Protein AF-A0A7Z8VJ76-F1 (afdb_monomer)

Radius of gyration: 20.95 Å; Cα contacts (8 Å, |Δi|>4): 407; chains: 1; bounding box: 47×51×56 Å

Foldseek 3Di:
DQPCPDPVNVVVLVVDDPVLSVLVSVLRRLFAEDELVNCLCQQLVVVLVVLVVFQAEEEAEQDAFDFDFDPDPPDDDDRDRDTAQQAHQPDLQDQGPRDDPPDDDDCSVSVVVSVLVSLCVQLNHYAPCNRVNHRPGNVVCVVSQHAEYEYEDAEQFQQPSVVSRVVSPCPHPSNVCCQQVNSHAYEYEYQEYEPNNCVVVVVVCVVRPRYDYHHRDYFAWDDPVPVSSVVSLVVPDDPPDPCSQDPPNTRTSYDYPD

Secondary structure (DSSP, 8-state):
--STTSHHHHHHHTTS-TTTHHHHHHHHHH-EEE-HHHHHHHHHHHHHHHHHHSSSEEEEE--PPPEEPPP--SS------EEPPSS-TT-TTSPP-SS-TTS--SHHHHHHHHHHHHHHH-TTTB-STTTTS----HHHHHHTT--EEEEEEEEESSSHHHHHHHHHHHTSHHHHHHHHTTS-EEEEEEEEE-HHHHHHHHHHHHHSTTEEEEEEEEPPBP-TT-HHHHHHHHHHS-TT-S-TT-GGG--B-EEE--

pLDDT: mean 88.49, std 13.47, range [37.41, 98.62]

Mean predicted aligned error: 6.45 Å

Structure (mmCIF, N/CA/C/O backbone):
data_AF-A0A7Z8VJ76-F1
#
_entry.id   AF-A0A7Z8VJ76-F1
#
loop_
_atom_site.group_PDB
_atom_site.id
_atom_site.type_symbol
_atom_site.label_atom_id
_atom_site.label_alt_id
_atom_site.label_comp_id
_atom_site.label_asym_id
_atom_site.label_entity_id
_atom_site.label_seq_id
_atom_site.pdbx_PDB_ins_code
_atom_site.Cartn_x
_atom_site.Cartn_y
_atom_site.Cartn_z
_atom_site.occupancy
_atom_site.B_iso_or_equiv
_atom_site.auth_seq_id
_atom_site.auth_comp_id
_atom_site.auth_asym_id
_atom_site.auth_atom_id
_atom_site.pdbx_PDB_model_num
ATOM 1 N N . MET A 1 1 ? -21.989 -10.513 13.184 1.00 67.94 1 MET A N 1
ATOM 2 C CA . MET A 1 1 ? -21.673 -10.949 14.563 1.00 67.94 1 MET A CA 1
ATOM 3 C C . MET A 1 1 ? -21.455 -9.695 15.386 1.00 67.94 1 MET A C 1
ATOM 5 O O . MET A 1 1 ? -20.827 -8.789 14.861 1.00 67.94 1 MET A O 1
ATOM 9 N N . LYS A 1 2 ? -22.010 -9.602 16.600 1.00 84.81 2 LYS A N 1
ATOM 10 C CA . LYS A 1 2 ? -21.721 -8.475 17.496 1.00 84.81 2 LYS A CA 1
ATOM 11 C C . LYS A 1 2 ? -20.433 -8.771 18.250 1.00 84.81 2 LYS A C 1
ATOM 13 O O . LYS A 1 2 ? -20.383 -9.759 18.981 1.00 84.81 2 LYS A O 1
ATOM 18 N N . ILE A 1 3 ? -19.406 -7.964 18.024 1.00 87.44 3 ILE A N 1
ATOM 19 C CA . ILE A 1 3 ? -18.104 -8.090 18.687 1.00 87.44 3 ILE A CA 1
ATOM 20 C C . ILE A 1 3 ? -18.248 -7.737 20.163 1.00 87.44 3 ILE A C 1
ATOM 22 O O . ILE A 1 3 ? -17.666 -8.405 21.014 1.00 87.44 3 ILE A O 1
ATOM 26 N N . SER A 1 4 ? -19.108 -6.764 20.469 1.00 90.50 4 SER A N 1
ATOM 27 C CA . SER A 1 4 ? -19.454 -6.369 21.832 1.00 90.50 4 SER A CA 1
ATOM 28 C C . SER A 1 4 ? -19.933 -7.549 22.684 1.00 90.50 4 SER A C 1
ATOM 30 O O . SER A 1 4 ? -19.639 -7.605 23.870 1.00 90.50 4 SER A O 1
ATOM 32 N N . ALA A 1 5 ? -20.604 -8.543 22.096 1.00 89.81 5 ALA A N 1
ATOM 33 C CA . ALA A 1 5 ? -21.140 -9.699 22.817 1.00 89.81 5 ALA A CA 1
ATOM 34 C C . ALA A 1 5 ? -20.095 -10.787 23.147 1.00 89.81 5 ALA A C 1
ATOM 36 O O . ALA A 1 5 ? -20.423 -11.761 23.827 1.00 89.81 5 ALA A O 1
ATOM 37 N N . ILE A 1 6 ? -18.854 -10.665 22.663 1.00 90.62 6 ILE A N 1
ATOM 38 C CA . ILE A 1 6 ? -17.795 -11.651 22.913 1.00 90.62 6 ILE A CA 1
ATOM 39 C C . ILE A 1 6 ? -17.270 -11.484 24.353 1.00 90.62 6 ILE A C 1
ATOM 41 O O . ILE A 1 6 ? -17.004 -10.356 24.768 1.00 90.62 6 ILE A O 1
ATOM 45 N N . PRO A 1 7 ? -17.040 -12.572 25.118 1.00 88.62 7 PRO A N 1
ATOM 46 C CA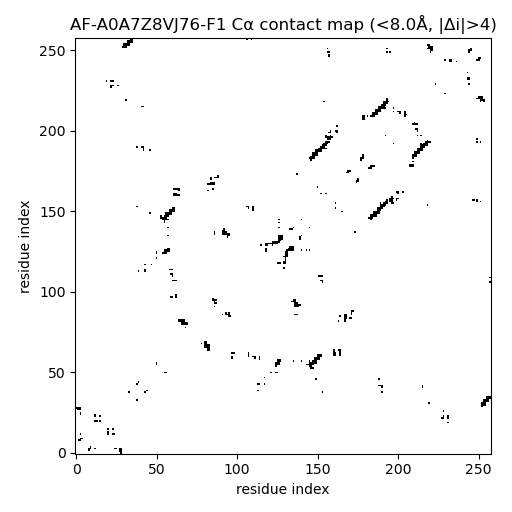 . PRO A 1 7 ? -16.571 -12.473 26.504 1.00 88.62 7 PRO A CA 1
ATOM 47 C C . PRO A 1 7 ? -15.286 -11.655 26.688 1.00 88.62 7 PRO A C 1
ATOM 49 O O . PRO A 1 7 ? -15.176 -10.891 27.641 1.00 88.62 7 PRO A O 1
ATOM 52 N N . SER A 1 8 ? -14.327 -11.763 25.763 1.00 86.88 8 SER A N 1
ATOM 53 C CA . SER A 1 8 ? -13.087 -10.977 25.811 1.00 86.88 8 SER A CA 1
ATOM 54 C C . SER A 1 8 ? -13.320 -9.475 25.605 1.00 86.88 8 SER A C 1
ATOM 56 O O . SER A 1 8 ? -12.614 -8.667 26.207 1.00 86.88 8 SER A O 1
ATOM 58 N N . ALA A 1 9 ? -14.332 -9.086 24.822 1.00 90.94 9 ALA A N 1
ATOM 59 C CA . ALA A 1 9 ? -14.679 -7.685 24.591 1.00 90.94 9 ALA A CA 1
ATOM 60 C C . ALA A 1 9 ? -15.292 -7.024 25.836 1.00 90.94 9 ALA A C 1
ATOM 62 O O . ALA A 1 9 ? -15.117 -5.828 26.047 1.00 90.94 9 ALA A O 1
ATOM 63 N N . GLN A 1 10 ? -15.949 -7.796 26.707 1.00 92.69 10 GLN A N 1
ATOM 64 C CA . GLN A 1 10 ? -16.555 -7.274 27.937 1.00 92.69 10 GLN A CA 1
ATOM 65 C C . GLN A 1 10 ? -15.514 -6.711 28.915 1.00 92.69 10 GLN A C 1
ATOM 67 O O . GLN A 1 10 ? -15.751 -5.679 29.541 1.00 92.69 10 GLN A O 1
ATOM 72 N N . CYS A 1 11 ? -14.327 -7.325 29.001 1.00 92.06 11 CYS A N 1
ATOM 73 C CA . CYS A 1 11 ? -13.224 -6.778 29.797 1.00 92.06 11 CYS A CA 1
ATOM 74 C C . CYS A 1 11 ? -12.726 -5.434 29.245 1.00 92.06 11 CYS A C 1
ATOM 76 O O . CYS A 1 11 ? -12.413 -4.534 30.020 1.00 92.06 11 CYS A O 1
ATOM 78 N N . TRP A 1 12 ? -12.674 -5.282 27.918 1.00 93.19 12 TRP A N 1
ATOM 79 C CA . TRP A 1 12 ? -12.312 -4.016 27.275 1.00 93.19 12 TRP A CA 1
ATOM 80 C C . TRP A 1 12 ? -13.381 -2.940 27.509 1.00 93.19 12 TRP A C 1
ATOM 82 O O . TRP A 1 12 ? -13.060 -1.843 27.953 1.00 93.19 12 TRP A O 1
ATOM 92 N N . LEU A 1 13 ? -14.663 -3.283 27.348 1.00 95.44 13 LEU A N 1
ATOM 93 C CA . LEU A 1 13 ? -15.790 -2.384 27.633 1.00 95.44 13 LEU A CA 1
ATOM 94 C C . LEU A 1 13 ? -15.838 -1.934 29.102 1.00 95.44 13 LEU A C 1
ATOM 96 O O . LEU A 1 13 ? -16.255 -0.815 29.402 1.00 95.44 13 LEU A O 1
ATOM 100 N N . GLY A 1 14 ? -15.372 -2.777 30.026 1.00 94.38 14 GLY A N 1
ATOM 101 C CA . GLY A 1 14 ? -15.268 -2.452 31.448 1.00 94.38 14 GLY A CA 1
ATOM 102 C C . GLY A 1 14 ? -14.334 -1.278 31.766 1.00 94.38 14 GLY A C 1
ATOM 103 O O . GLY A 1 14 ? -14.516 -0.654 32.812 1.00 94.38 14 GLY A O 1
ATOM 104 N N . GLN A 1 15 ? -13.396 -0.949 30.868 1.00 93.44 15 GLN A N 1
ATOM 105 C CA . GLN A 1 15 ? -12.450 0.167 31.019 1.00 93.44 15 GLN A CA 1
ATOM 106 C C . GLN A 1 15 ? -13.112 1.539 30.804 1.00 93.44 15 GLN A C 1
ATOM 108 O O . GLN A 1 15 ? -12.579 2.556 31.240 1.00 93.44 15 GLN A O 1
ATOM 113 N N . PHE A 1 16 ? -14.295 1.572 30.183 1.00 96.19 16 PHE A N 1
ATOM 114 C CA . PHE A 1 16 ? -15.050 2.797 29.940 1.00 96.19 16 PHE A CA 1
ATOM 115 C C . PHE A 1 16 ? -15.960 3.144 31.122 1.00 96.19 16 PHE A C 1
ATOM 117 O O . PHE A 1 16 ? -16.530 2.266 31.792 1.00 96.19 16 PHE A O 1
ATOM 124 N N . LEU A 1 17 ? -16.163 4.447 31.334 1.00 96.56 17 LEU A N 1
ATOM 125 C CA . LEU A 1 17 ? -17.164 4.964 32.262 1.00 96.56 17 LEU A CA 1
ATOM 126 C C . LEU A 1 17 ? -18.555 4.421 31.896 1.00 96.56 17 LEU A C 1
ATOM 128 O O . LEU A 1 17 ? -18.865 4.295 30.711 1.00 96.56 17 LEU A O 1
ATOM 132 N N . PRO A 1 18 ? -19.440 4.156 32.878 1.00 95.75 18 PRO A N 1
ATOM 133 C CA . PRO A 1 18 ? -20.761 3.585 32.611 1.00 95.75 18 PRO A CA 1
ATOM 134 C C . PRO A 1 18 ? -21.587 4.330 31.551 1.00 95.75 18 PRO A C 1
ATOM 136 O O . PRO A 1 18 ? -22.301 3.686 30.789 1.00 95.75 18 PRO A O 1
ATOM 139 N N . ALA A 1 19 ? -21.465 5.661 31.479 1.00 95.62 19 ALA A N 1
ATOM 140 C CA . ALA A 1 19 ? -22.162 6.492 30.495 1.00 95.62 19 ALA A CA 1
ATOM 141 C C . ALA A 1 19 ? -21.657 6.294 29.052 1.00 95.62 19 ALA A C 1
ATOM 143 O O . ALA A 1 19 ? -22.430 6.440 28.111 1.00 95.62 19 ALA A O 1
ATOM 144 N N . ASP A 1 20 ? -20.389 5.915 28.884 1.00 96.50 20 ASP A N 1
ATOM 145 C CA . ASP A 1 20 ? -19.717 5.815 27.585 1.00 96.50 20 ASP A CA 1
ATOM 146 C C . ASP A 1 20 ? -19.761 4.396 26.995 1.00 96.50 20 ASP A C 1
ATOM 148 O O . ASP A 1 20 ? -19.566 4.204 25.794 1.00 96.50 20 ASP A O 1
ATOM 152 N N . ARG A 1 21 ? -20.057 3.382 27.822 1.00 95.56 21 ARG A N 1
ATOM 153 C CA . ARG A 1 21 ? -20.031 1.961 27.427 1.00 95.56 21 ARG A CA 1
ATOM 154 C C . ARG A 1 21 ? -20.914 1.647 26.230 1.00 95.56 21 ARG A C 1
ATOM 156 O O . ARG A 1 21 ? -20.493 0.907 25.352 1.00 95.56 21 ARG A O 1
ATOM 163 N N . LYS A 1 22 ? -22.108 2.237 26.156 1.00 94.94 22 LYS A N 1
ATOM 164 C CA . LYS A 1 22 ? -23.029 2.001 25.035 1.00 94.94 22 LYS A CA 1
ATOM 165 C C . LYS A 1 22 ? -22.458 2.517 23.708 1.00 94.94 22 LYS A C 1
ATOM 167 O O . LYS A 1 22 ? -22.630 1.879 22.671 1.00 94.94 22 LYS A O 1
ATOM 172 N N . THR A 1 23 ? -21.763 3.651 23.736 1.00 95.31 23 THR A N 1
ATOM 173 C CA . THR A 1 23 ? -21.082 4.205 22.559 1.00 95.31 23 THR A CA 1
ATOM 174 C C . THR A 1 23 ? -19.874 3.347 22.185 1.00 95.31 23 THR A C 1
ATOM 176 O O . THR A 1 23 ? -19.689 3.043 21.010 1.00 95.31 23 THR A O 1
ATOM 179 N N . ALA A 1 24 ? -19.110 2.864 23.171 1.00 94.88 24 ALA A N 1
ATOM 180 C CA . ALA A 1 24 ? -17.993 1.941 22.948 1.00 94.88 24 ALA A CA 1
ATOM 181 C C . ALA A 1 24 ? -18.443 0.584 22.366 1.00 94.88 24 ALA A C 1
ATOM 183 O O . ALA A 1 24 ? -17.805 0.058 21.456 1.00 94.88 24 ALA A O 1
ATOM 184 N N . GLU A 1 25 ? -19.575 0.040 22.827 1.00 95.25 25 GLU A N 1
ATOM 185 C CA . GLU A 1 25 ? -20.213 -1.152 22.247 1.00 95.25 25 GLU A CA 1
ATOM 186 C C . GLU A 1 25 ? -20.589 -0.927 20.780 1.00 95.25 25 GLU A C 1
ATOM 188 O O . GLU A 1 25 ? -20.298 -1.769 19.929 1.00 95.25 25 GLU A O 1
ATOM 193 N N . SER A 1 26 ? -21.202 0.223 20.480 1.00 93.25 26 SER A N 1
ATOM 194 C CA . SER A 1 26 ? -21.558 0.612 19.113 1.00 93.25 26 SER A CA 1
ATOM 195 C C . SER A 1 26 ? -20.324 0.742 18.219 1.00 93.25 26 SER A C 1
ATOM 197 O O . SER A 1 26 ? -20.348 0.269 17.084 1.00 93.25 26 SER A O 1
ATOM 199 N N . LEU A 1 27 ? -19.239 1.343 18.719 1.00 92.31 27 LEU A N 1
ATOM 200 C CA . LEU A 1 27 ? -17.971 1.447 17.996 1.00 92.31 27 LEU A CA 1
ATOM 201 C C . LEU A 1 27 ? -17.418 0.057 17.657 1.00 92.31 27 LEU A C 1
ATOM 203 O O . LEU A 1 27 ? -17.119 -0.200 16.492 1.00 92.31 27 LEU A O 1
ATOM 207 N N . LEU A 1 28 ? -17.338 -0.848 18.640 1.00 92.25 28 LEU A N 1
ATOM 208 C CA . LEU A 1 28 ? -16.870 -2.219 18.414 1.00 92.25 28 LEU A CA 1
ATOM 209 C C . LEU A 1 28 ? -17.699 -2.935 17.355 1.00 92.25 28 LEU A C 1
ATOM 211 O O . LEU A 1 28 ? -17.142 -3.514 16.432 1.00 92.25 28 LEU A O 1
ATOM 215 N N . ASP A 1 29 ? -19.025 -2.882 17.464 1.00 92.62 29 ASP A N 1
ATOM 216 C CA . ASP A 1 29 ? -19.917 -3.588 16.542 1.00 92.62 29 ASP A CA 1
ATOM 217 C C . ASP A 1 29 ? -19.892 -3.026 15.111 1.00 92.62 29 ASP A C 1
ATOM 219 O O . ASP A 1 29 ? -20.373 -3.682 14.185 1.00 92.62 29 ASP A O 1
ATOM 223 N N . GLN A 1 30 ? -19.324 -1.833 14.916 1.00 91.44 30 GLN A N 1
ATOM 224 C CA . GLN A 1 30 ? -19.108 -1.232 13.603 1.00 91.44 30 GLN A CA 1
ATOM 225 C C . GLN A 1 30 ? -17.773 -1.622 12.958 1.00 91.44 30 GLN A C 1
ATOM 227 O O . GLN A 1 30 ? -17.624 -1.422 11.748 1.00 91.44 30 GLN A O 1
ATOM 232 N N . LEU A 1 31 ? -16.811 -2.154 13.719 1.00 91.06 31 LEU A N 1
ATOM 233 C CA . LEU A 1 31 ? -15.508 -2.543 13.184 1.00 91.06 31 LEU A CA 1
ATOM 234 C C . LEU A 1 31 ? -15.647 -3.674 12.159 1.00 91.06 31 LEU A C 1
ATOM 236 O O . LEU A 1 31 ? -16.390 -4.641 12.342 1.00 91.06 31 LEU A O 1
ATOM 240 N N . VAL A 1 32 ? -14.888 -3.561 11.074 1.00 91.88 32 VAL A N 1
ATOM 241 C CA . VAL A 1 32 ? -14.830 -4.555 10.004 1.00 91.88 32 VAL A CA 1
ATOM 242 C C . VAL A 1 32 ? -13.514 -5.305 10.110 1.00 91.88 32 VAL A C 1
ATOM 244 O O . VAL A 1 32 ? -12.446 -4.743 9.880 1.00 91.88 32 VAL A O 1
ATOM 247 N N . TYR A 1 33 ? -13.605 -6.589 10.440 1.00 90.38 33 TYR A N 1
ATOM 248 C CA . TYR A 1 33 ? -12.449 -7.469 10.546 1.00 90.38 33 TYR A CA 1
ATOM 249 C C . TYR A 1 33 ? -12.157 -8.111 9.200 1.00 90.38 33 TYR A C 1
ATOM 251 O O . TYR A 1 33 ? -13.037 -8.735 8.602 1.00 90.38 33 TYR A O 1
ATOM 259 N N . ILE A 1 34 ? -10.916 -7.977 8.749 1.00 91.88 34 ILE A N 1
ATOM 260 C CA . ILE A 1 34 ? -10.432 -8.580 7.515 1.00 91.88 34 ILE A CA 1
ATOM 261 C C . ILE A 1 34 ? -9.383 -9.624 7.866 1.00 91.88 34 ILE A C 1
ATOM 263 O O . ILE A 1 34 ? -8.372 -9.318 8.501 1.00 91.88 34 ILE A O 1
ATOM 267 N N . THR A 1 35 ? -9.635 -10.862 7.443 1.00 91.94 35 THR A N 1
ATOM 268 C CA . THR A 1 35 ? -8.712 -11.963 7.693 1.00 91.94 35 THR A CA 1
ATOM 269 C C . THR A 1 35 ? -7.512 -11.889 6.761 1.00 91.94 35 THR A C 1
ATOM 271 O O . THR A 1 35 ? -7.621 -11.494 5.599 1.00 91.94 35 THR A O 1
ATOM 274 N N . THR A 1 36 ? -6.367 -12.341 7.258 1.00 91.38 36 THR A N 1
ATOM 275 C CA . THR A 1 36 ? -5.133 -12.474 6.478 1.00 91.38 36 THR A CA 1
ATOM 276 C C . THR A 1 36 ? -5.363 -13.289 5.201 1.00 91.38 36 THR A C 1
ATOM 278 O O . THR A 1 36 ? -4.936 -12.872 4.128 1.00 91.38 36 THR A O 1
ATOM 281 N N . ASP A 1 37 ? -6.115 -14.391 5.286 1.00 93.56 37 ASP A N 1
ATOM 282 C CA . ASP A 1 37 ? -6.445 -15.237 4.132 1.00 93.56 37 ASP A CA 1
ATOM 283 C C . ASP A 1 37 ? -7.259 -14.497 3.062 1.00 93.56 37 ASP A C 1
ATOM 285 O O . ASP A 1 37 ? -7.016 -14.676 1.870 1.00 93.56 37 ASP A O 1
ATOM 289 N N . ASP A 1 38 ? -8.217 -13.653 3.458 1.00 94.50 38 ASP A N 1
ATOM 290 C CA . ASP A 1 38 ? -9.022 -12.863 2.519 1.00 94.50 38 ASP A CA 1
ATOM 291 C C . ASP A 1 38 ? -8.154 -11.835 1.780 1.00 94.50 38 ASP A C 1
ATOM 293 O O . ASP A 1 38 ? -8.284 -11.685 0.562 1.00 94.50 38 ASP A O 1
ATOM 297 N N . VAL A 1 39 ? -7.203 -11.198 2.478 1.00 93.69 39 VAL A N 1
ATOM 298 C CA . VAL A 1 39 ? -6.225 -10.308 1.834 1.00 93.69 39 VAL A CA 1
ATOM 299 C C . VAL A 1 39 ? -5.316 -11.094 0.894 1.00 93.69 39 VAL A C 1
ATOM 301 O O . VAL A 1 39 ? -5.198 -10.719 -0.267 1.00 93.69 39 VAL A O 1
ATOM 304 N N . VAL A 1 40 ? -4.714 -12.202 1.339 1.00 94.44 40 VAL A N 1
ATOM 305 C CA . VAL A 1 40 ? -3.812 -13.021 0.507 1.00 94.44 40 VAL A CA 1
ATOM 306 C C . VAL A 1 40 ? -4.516 -13.514 -0.758 1.00 94.44 40 VAL A C 1
ATOM 308 O O . VAL A 1 40 ? -3.959 -13.395 -1.848 1.00 94.44 40 VAL A O 1
ATOM 311 N N . ASN A 1 41 ? -5.740 -14.029 -0.636 1.00 96.00 41 ASN A N 1
ATOM 312 C CA . ASN A 1 41 ? -6.490 -14.550 -1.777 1.00 96.00 41 ASN A CA 1
ATOM 313 C C . ASN A 1 41 ? -6.927 -13.434 -2.733 1.00 96.00 41 ASN A C 1
ATOM 315 O O . ASN A 1 41 ? -6.765 -13.571 -3.944 1.00 96.00 41 ASN A O 1
ATOM 319 N N . THR A 1 42 ? -7.451 -12.323 -2.206 1.00 97.06 42 THR A N 1
ATOM 320 C CA . THR A 1 42 ? -7.967 -11.222 -3.034 1.00 97.06 42 THR A CA 1
ATOM 321 C C . THR A 1 42 ? -6.829 -10.415 -3.659 1.00 97.06 42 THR A C 1
ATOM 323 O O . THR A 1 42 ? -6.754 -10.286 -4.879 1.00 97.06 42 THR A O 1
ATOM 326 N N . LEU A 1 43 ? -5.921 -9.888 -2.830 1.00 96.75 43 LEU A N 1
ATOM 327 C CA . LEU A 1 43 ? -4.801 -9.056 -3.268 1.00 96.75 43 LEU A CA 1
ATOM 328 C C . LEU A 1 43 ? -3.784 -9.877 -4.060 1.00 96.75 43 LEU A C 1
ATOM 330 O O . LEU A 1 43 ? -3.396 -9.483 -5.157 1.00 96.75 43 LEU A O 1
ATOM 334 N N . GLY A 1 44 ? -3.399 -11.047 -3.543 1.00 97.38 44 GLY A N 1
ATOM 335 C CA . GLY A 1 44 ? -2.459 -11.934 -4.223 1.00 97.38 44 GLY A CA 1
ATOM 336 C C . GLY A 1 44 ? -3.008 -12.477 -5.541 1.00 97.38 44 GLY A C 1
ATOM 337 O O . GLY A 1 44 ? -2.273 -12.514 -6.524 1.00 97.38 44 GLY A O 1
ATOM 338 N N . GLY A 1 45 ? -4.296 -12.834 -5.593 1.00 97.88 45 GLY A N 1
ATOM 339 C CA . GLY A 1 45 ? -4.956 -13.264 -6.827 1.00 97.88 45 GLY A CA 1
ATOM 340 C C . GLY A 1 45 ? -4.980 -12.167 -7.894 1.00 97.88 45 GLY A C 1
ATOM 341 O O . GLY A 1 45 ? -4.626 -12.424 -9.042 1.00 97.88 45 GLY A O 1
ATOM 342 N N . HIS A 1 46 ? -5.323 -10.929 -7.517 1.00 98.56 46 HIS A N 1
ATOM 343 C CA . HIS A 1 46 ? -5.327 -9.798 -8.453 1.00 98.56 46 HIS A CA 1
ATOM 344 C C . HIS A 1 46 ? -3.931 -9.477 -8.988 1.00 98.56 46 HIS A C 1
ATOM 346 O O . HIS A 1 46 ? -3.757 -9.323 -10.195 1.00 98.56 46 HIS A O 1
ATOM 352 N N . ILE A 1 47 ? -2.921 -9.426 -8.112 1.00 98.31 47 ILE A N 1
ATOM 353 C CA . ILE A 1 47 ? -1.533 -9.192 -8.532 1.00 98.31 47 ILE A CA 1
ATOM 354 C C . ILE A 1 47 ? -1.062 -10.316 -9.460 1.00 98.31 47 ILE A C 1
ATOM 356 O O . ILE A 1 47 ? -0.439 -10.033 -10.477 1.00 98.31 47 ILE A O 1
ATOM 360 N N . ASN A 1 48 ? -1.393 -11.576 -9.166 1.00 97.81 48 ASN A N 1
ATOM 361 C CA . ASN A 1 48 ? -1.028 -12.695 -10.033 1.00 97.81 48 ASN A CA 1
ATOM 362 C C . ASN A 1 48 ? -1.630 -12.558 -11.442 1.00 97.81 48 ASN A C 1
ATOM 364 O O . ASN A 1 48 ? -0.921 -12.756 -12.423 1.00 97.81 48 ASN A O 1
ATOM 368 N N . ASN A 1 49 ? -2.890 -12.130 -11.551 1.00 98.00 49 ASN A N 1
ATOM 369 C CA . ASN A 1 49 ? -3.519 -11.869 -12.848 1.00 98.00 49 ASN A CA 1
ATOM 370 C C . ASN A 1 49 ? -2.818 -10.738 -13.624 1.00 98.00 49 ASN A C 1
ATOM 372 O O . ASN A 1 49 ? -2.680 -10.828 -14.843 1.00 98.00 49 ASN A O 1
ATOM 376 N N . LEU A 1 50 ? -2.346 -9.688 -12.936 1.00 98.12 50 LEU A N 1
ATOM 377 C CA . LEU A 1 50 ? -1.535 -8.639 -13.568 1.00 98.12 50 LEU A CA 1
ATOM 378 C C . LEU A 1 50 ? -0.214 -9.214 -14.097 1.00 98.12 50 LEU A C 1
ATOM 380 O O . LEU A 1 50 ? 0.112 -9.011 -15.261 1.00 98.12 50 LEU A O 1
ATOM 384 N N . ILE A 1 51 ? 0.504 -10.001 -13.287 1.00 97.62 51 ILE A N 1
ATOM 385 C CA . ILE A 1 51 ? 1.755 -10.663 -13.703 1.00 97.62 51 ILE A CA 1
ATOM 386 C C . ILE A 1 51 ? 1.531 -11.536 -14.951 1.00 97.62 51 ILE A C 1
ATOM 388 O O . ILE A 1 51 ? 2.354 -11.554 -15.869 1.00 97.62 51 ILE A O 1
ATOM 392 N N . GLU A 1 52 ? 0.419 -12.267 -15.014 1.00 96.44 52 GLU A N 1
ATOM 393 C CA . GLU A 1 52 ? 0.071 -13.100 -16.168 1.00 96.44 52 GLU A CA 1
ATOM 394 C C . GLU A 1 52 ? -0.140 -12.277 -17.448 1.00 96.44 52 GLU A C 1
ATOM 396 O O . GLU A 1 52 ? 0.285 -12.723 -18.518 1.00 96.44 52 GLU A O 1
ATOM 401 N N . GLY A 1 53 ? -0.712 -11.075 -17.335 1.00 96.06 53 GLY A N 1
ATOM 402 C 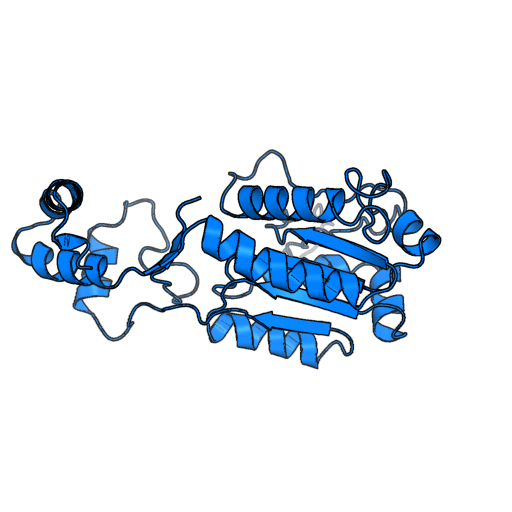CA . GLY A 1 53 ? -0.951 -10.155 -18.452 1.00 96.06 53 GLY A CA 1
ATOM 403 C C . GLY A 1 53 ? 0.282 -9.393 -18.954 1.00 96.06 53 GLY A C 1
ATOM 404 O O . GLY A 1 53 ? 0.286 -8.944 -20.098 1.00 96.06 53 GLY A O 1
ATOM 405 N N . CYS A 1 54 ? 1.329 -9.274 -18.139 1.00 95.56 54 CYS A N 1
ATOM 406 C CA . CYS A 1 54 ? 2.558 -8.547 -18.472 1.00 95.56 54 CYS A CA 1
ATOM 407 C C . CYS A 1 54 ? 3.657 -9.482 -19.016 1.00 95.56 54 CYS A C 1
ATOM 409 O O . CYS A 1 54 ? 3.627 -10.700 -18.787 1.00 95.56 54 CYS A O 1
ATOM 411 N N . ASN A 1 55 ? 4.670 -8.936 -19.703 1.00 94.94 55 ASN A N 1
ATOM 412 C CA . ASN A 1 55 ? 5.826 -9.740 -20.123 1.00 94.94 55 ASN A CA 1
ATOM 413 C C . ASN A 1 55 ? 6.828 -9.905 -18.980 1.00 94.94 55 ASN A C 1
ATOM 415 O O . 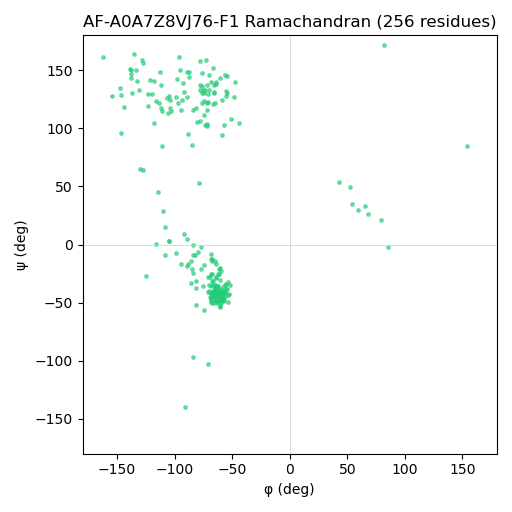ASN A 1 55 ? 7.225 -11.028 -18.661 1.00 94.94 55 ASN A O 1
ATOM 419 N N . ARG A 1 56 ? 7.239 -8.791 -18.361 1.00 96.69 56 ARG A N 1
ATOM 420 C CA . ARG A 1 56 ? 8.234 -8.782 -17.286 1.00 96.69 56 ARG A CA 1
ATOM 421 C C . ARG A 1 56 ? 7.923 -7.674 -16.296 1.00 96.69 56 ARG A C 1
ATOM 423 O O . ARG A 1 56 ? 7.802 -6.517 -16.682 1.00 96.69 56 ARG A O 1
ATOM 430 N N . VAL A 1 57 ? 7.871 -8.014 -15.012 1.00 97.38 57 VAL A N 1
ATOM 431 C CA . VAL A 1 57 ? 7.434 -7.075 -13.976 1.00 97.38 57 VAL A CA 1
ATOM 432 C C . VAL A 1 57 ? 8.426 -6.947 -12.830 1.00 97.38 57 VAL A C 1
ATOM 434 O O . VAL A 1 57 ? 9.180 -7.875 -12.538 1.00 97.38 57 VAL A O 1
ATOM 437 N N . ALA A 1 58 ? 8.363 -5.819 -12.134 1.00 96.75 58 ALA A N 1
ATOM 438 C CA . ALA A 1 58 ? 8.936 -5.654 -10.803 1.00 96.75 58 ALA A CA 1
ATOM 439 C C . ALA A 1 58 ? 7.830 -5.250 -9.821 1.00 96.75 58 ALA A C 1
ATOM 441 O O . ALA A 1 58 ? 6.923 -4.500 -10.182 1.00 96.75 58 ALA A O 1
ATOM 442 N N . ILE A 1 59 ? 7.880 -5.781 -8.599 1.00 96.31 59 ILE A N 1
ATOM 443 C CA . ILE A 1 59 ? 6.827 -5.603 -7.592 1.00 96.31 59 ILE A CA 1
ATOM 444 C C . ILE A 1 59 ? 7.447 -4.994 -6.339 1.00 96.31 59 ILE A C 1
ATOM 446 O O . ILE A 1 59 ? 8.440 -5.518 -5.836 1.00 96.31 59 ILE A O 1
ATOM 450 N N . PHE A 1 60 ? 6.849 -3.924 -5.822 1.00 94.31 60 PHE A N 1
ATOM 451 C CA . PHE A 1 60 ? 7.374 -3.179 -4.682 1.00 94.31 60 PHE A CA 1
ATOM 452 C C . PHE A 1 60 ? 6.287 -2.949 -3.626 1.00 94.31 60 PHE A C 1
ATOM 454 O O . PHE A 1 60 ? 5.183 -2.518 -3.978 1.00 94.31 60 PHE A O 1
ATOM 461 N N . PRO A 1 61 ? 6.567 -3.207 -2.336 1.00 93.88 61 PRO A N 1
ATOM 462 C CA . PRO A 1 61 ? 5.692 -2.755 -1.267 1.00 93.88 61 PRO A CA 1
ATOM 463 C C . PRO A 1 61 ? 5.788 -1.231 -1.163 1.00 93.88 61 PRO A C 1
ATOM 465 O O . PRO A 1 61 ? 6.885 -0.670 -1.156 1.00 93.88 61 PRO A O 1
ATOM 468 N N . VAL A 1 62 ? 4.644 -0.558 -1.077 1.00 93.25 62 VAL A N 1
ATOM 469 C CA . VAL A 1 62 ? 4.601 0.857 -0.706 1.00 93.25 62 VAL A CA 1
ATOM 470 C C . VAL A 1 62 ? 5.078 0.973 0.738 1.00 93.25 62 VAL A C 1
ATOM 472 O O . VAL A 1 62 ? 4.589 0.256 1.611 1.00 93.25 62 VAL A O 1
ATOM 475 N N . ARG A 1 63 ? 6.019 1.885 0.984 1.00 88.25 63 ARG A N 1
ATOM 476 C CA . ARG A 1 63 ? 6.555 2.157 2.319 1.00 88.25 63 ARG A CA 1
ATOM 477 C C . ARG A 1 63 ? 6.675 3.644 2.598 1.00 88.25 63 ARG A C 1
ATOM 479 O O . ARG A 1 63 ? 6.666 4.459 1.675 1.00 88.25 63 ARG A O 1
ATOM 486 N N . GLU A 1 64 ? 6.832 3.984 3.869 1.00 85.50 64 GLU A N 1
ATOM 487 C CA . GLU A 1 64 ? 7.240 5.328 4.270 1.00 85.50 64 GLU A CA 1
ATOM 488 C C . GLU A 1 64 ? 8.678 5.627 3.803 1.00 85.50 64 GLU A C 1
ATOM 490 O O . GLU A 1 64 ? 9.575 4.772 3.849 1.00 85.50 64 GLU A O 1
ATOM 495 N N . LEU A 1 65 ? 8.876 6.837 3.282 1.00 83.81 65 LEU A N 1
ATOM 496 C CA . LEU A 1 65 ? 10.154 7.322 2.771 1.00 83.81 65 LEU A CA 1
ATOM 497 C C . LEU A 1 65 ? 10.850 8.171 3.831 1.00 83.81 65 LEU A C 1
ATOM 499 O O . LEU A 1 65 ? 10.204 8.936 4.548 1.00 83.81 65 LEU A O 1
ATOM 503 N N . ILE A 1 66 ? 12.175 8.057 3.924 1.00 75.31 66 ILE A N 1
ATOM 504 C CA . ILE A 1 66 ? 12.949 8.902 4.834 1.00 75.31 66 ILE A CA 1
ATOM 505 C C . ILE A 1 66 ? 13.026 10.312 4.239 1.00 75.31 66 ILE A C 1
ATOM 507 O O . ILE A 1 66 ? 13.369 10.498 3.070 1.00 75.31 66 ILE A O 1
ATOM 511 N N . GLN A 1 67 ? 12.709 11.319 5.052 1.00 68.25 67 GLN A N 1
ATOM 512 C CA . GLN A 1 67 ? 12.942 12.712 4.685 1.00 68.25 67 GLN A CA 1
ATOM 513 C C . GLN A 1 67 ? 14.435 13.013 4.800 1.00 68.25 67 GLN A C 1
ATOM 515 O O . GLN A 1 67 ? 15.030 12.828 5.864 1.00 68.25 67 GLN A O 1
ATOM 520 N N . VAL A 1 68 ? 15.034 13.474 3.707 1.00 59.78 68 VAL A N 1
ATOM 521 C CA . VAL A 1 68 ? 16.436 13.882 3.678 1.00 59.78 68 VAL A CA 1
ATOM 522 C C . VAL A 1 68 ? 16.483 15.385 3.935 1.00 59.78 68 VAL A C 1
ATOM 524 O O . VAL A 1 68 ? 15.824 16.168 3.252 1.00 59.78 68 VAL A O 1
ATOM 527 N N . GLN A 1 69 ? 17.244 15.792 4.950 1.00 47.59 69 GLN A N 1
ATOM 528 C CA . GLN A 1 69 ? 17.659 17.185 5.095 1.00 47.59 69 GLN A CA 1
ATOM 529 C C . GLN A 1 69 ? 18.863 17.387 4.173 1.00 47.59 69 GLN A C 1
ATOM 531 O O . GLN A 1 69 ? 19.878 16.714 4.344 1.00 47.59 69 GLN A O 1
ATOM 536 N N . GLU A 1 70 ? 18.745 18.261 3.173 1.00 43.59 70 GLU A N 1
ATOM 537 C CA . GLU A 1 70 ? 19.933 18.782 2.496 1.00 43.59 70 GLU A CA 1
ATOM 538 C C . GLU A 1 70 ? 20.650 19.728 3.466 1.00 43.59 70 GLU A C 1
ATOM 540 O O . GLU A 1 70 ? 20.014 20.596 4.067 1.00 43.59 70 GLU A O 1
ATOM 545 N N . ASP A 1 71 ? 21.960 19.527 3.643 1.00 40.84 71 ASP A N 1
ATOM 546 C CA . ASP A 1 71 ? 22.805 20.429 4.424 1.00 40.84 71 ASP A CA 1
ATOM 547 C C . ASP A 1 71 ? 22.657 21.859 3.889 1.00 40.84 71 ASP A C 1
ATOM 549 O O . ASP A 1 71 ? 22.755 22.120 2.686 1.00 40.84 71 ASP A O 1
ATOM 553 N N . GLU A 1 72 ? 22.407 22.778 4.819 1.00 40.59 72 GLU A N 1
ATOM 554 C CA . GLU A 1 72 ? 22.190 24.198 4.584 1.00 40.59 72 GLU A CA 1
ATOM 555 C C . GLU A 1 72 ? 23.315 24.781 3.715 1.00 40.59 72 GLU A C 1
ATOM 557 O O . GLU A 1 72 ? 24.437 25.004 4.171 1.00 40.59 72 GLU A O 1
ATOM 562 N N . THR A 1 73 ? 23.013 25.092 2.453 1.00 42.09 73 THR A N 1
ATOM 563 C CA . THR A 1 73 ? 23.802 26.106 1.753 1.00 42.09 73 THR A CA 1
ATOM 564 C C . THR A 1 73 ? 23.353 27.443 2.332 1.00 42.09 73 THR A C 1
ATOM 566 O O . THR A 1 73 ? 22.195 27.823 2.179 1.00 42.09 73 THR A O 1
ATOM 569 N N . GLU A 1 74 ? 24.241 28.104 3.078 1.00 42.72 74 GLU A N 1
ATOM 570 C CA . GLU A 1 74 ? 23.993 29.363 3.789 1.00 42.72 74 GLU A CA 1
ATOM 571 C C . GLU A 1 74 ? 23.230 30.387 2.923 1.00 42.72 74 GLU A C 1
ATOM 573 O O . GLU A 1 74 ? 23.807 31.028 2.043 1.00 42.72 74 GLU A O 1
ATOM 578 N N . GLY A 1 75 ? 21.933 30.581 3.192 1.00 39.78 75 GLY A N 1
ATOM 579 C CA . GLY A 1 75 ? 21.167 31.665 2.575 1.00 39.78 75 GLY A CA 1
ATOM 580 C C . GLY A 1 75 ? 19.664 31.430 2.445 1.00 39.78 75 GLY A C 1
ATOM 581 O O . GLY A 1 75 ? 19.194 31.087 1.374 1.00 39.78 75 GLY A O 1
ATOM 582 N N . LEU A 1 76 ? 18.919 31.731 3.515 1.00 42.81 76 LEU A N 1
ATOM 583 C CA . LEU A 1 76 ? 17.560 32.306 3.490 1.00 42.81 76 LEU A CA 1
ATOM 584 C C . LEU A 1 76 ? 16.548 31.744 2.465 1.00 42.81 76 LEU A C 1
ATOM 586 O O . LEU A 1 76 ? 15.904 32.532 1.780 1.00 42.81 76 LEU A O 1
ATOM 590 N N . GLU A 1 77 ? 16.302 30.437 2.423 1.00 39.25 77 GLU A N 1
ATOM 591 C CA . GLU A 1 77 ? 15.050 29.896 1.870 1.00 39.25 77 GLU A CA 1
ATOM 592 C C .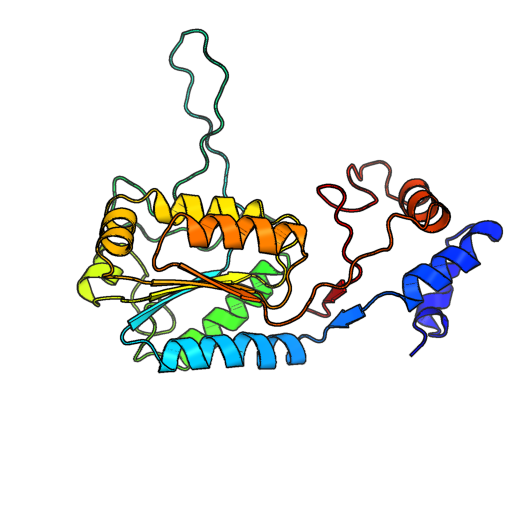 GLU A 1 77 ? 14.542 28.754 2.762 1.00 39.25 77 GLU A C 1
ATOM 594 O O . GLU A 1 77 ? 15.327 28.039 3.384 1.00 39.25 77 GLU A O 1
ATOM 599 N N . GLU A 1 78 ? 13.218 28.655 2.910 1.00 38.75 78 GLU A N 1
ATOM 600 C CA . GLU A 1 78 ? 12.534 27.651 3.732 1.00 38.75 78 GLU A CA 1
ATOM 601 C C . GLU A 1 78 ? 13.084 26.249 3.431 1.00 38.75 78 GLU A C 1
ATOM 603 O O . GLU A 1 78 ? 13.110 25.832 2.274 1.00 38.75 78 GLU A O 1
ATOM 608 N N . THR A 1 79 ? 13.517 25.519 4.462 1.00 37.41 79 THR A N 1
ATOM 609 C CA . THR A 1 79 ? 14.031 24.149 4.354 1.00 37.41 79 THR A CA 1
ATOM 610 C C . THR A 1 79 ? 12.965 23.238 3.741 1.00 37.41 79 THR A C 1
ATOM 612 O O . THR A 1 79 ? 12.084 22.719 4.428 1.00 37.41 79 THR A O 1
ATOM 615 N N . GLN A 1 80 ? 13.022 23.049 2.422 1.00 42.19 80 GLN A N 1
ATOM 616 C CA . GLN A 1 80 ? 12.204 22.068 1.724 1.00 42.19 80 GLN A CA 1
ATOM 617 C C . GLN A 1 80 ? 12.776 20.690 2.046 1.00 42.19 80 GLN A C 1
ATOM 619 O O . GLN A 1 80 ? 13.815 20.299 1.524 1.00 42.19 80 GLN A O 1
ATOM 624 N N . LEU A 1 81 ? 12.108 19.963 2.942 1.00 51.16 81 LEU A N 1
ATOM 625 C CA . LEU A 1 81 ? 12.387 18.552 3.205 1.00 51.16 81 LEU A CA 1
ATOM 626 C C . LEU A 1 81 ? 12.235 17.784 1.885 1.00 51.16 81 LEU A C 1
ATOM 628 O O . LEU A 1 81 ? 11.114 17.550 1.427 1.00 51.16 81 LEU A O 1
ATOM 632 N N . GLN A 1 82 ? 13.350 17.426 1.249 1.00 55.03 82 GLN A N 1
ATOM 633 C CA . GLN A 1 82 ? 13.309 16.600 0.052 1.00 55.03 82 GLN A CA 1
ATOM 634 C C . GLN A 1 82 ? 13.034 15.155 0.464 1.00 55.03 82 GLN A C 1
ATOM 636 O O . GLN A 1 82 ? 13.640 14.589 1.375 1.00 55.03 82 GLN A O 1
ATOM 641 N N . THR A 1 83 ? 12.056 14.558 -0.202 1.00 64.69 83 THR A N 1
ATOM 642 C CA . THR A 1 83 ? 11.756 13.136 -0.052 1.00 64.69 83 THR A CA 1
ATOM 643 C C . THR A 1 83 ? 12.824 12.343 -0.800 1.00 64.69 83 THR A C 1
ATOM 645 O O . THR A 1 83 ? 13.136 12.692 -1.938 1.00 64.69 83 THR A O 1
ATOM 648 N N . GLU A 1 84 ? 13.395 11.302 -0.184 1.00 77.38 84 GLU A N 1
ATOM 649 C CA . GLU A 1 84 ? 14.370 10.442 -0.868 1.00 77.38 84 GLU A CA 1
ATOM 650 C C . GLU A 1 84 ? 13.801 9.875 -2.182 1.00 77.38 84 GLU A C 1
ATOM 652 O O . GLU A 1 84 ? 12.618 9.538 -2.268 1.00 77.38 84 GLU A O 1
ATOM 657 N N . SER A 1 85 ? 14.649 9.727 -3.202 1.00 87.06 85 SER A N 1
ATOM 658 C CA . SER A 1 85 ? 14.305 8.970 -4.411 1.00 87.06 85 SER A CA 1
ATOM 659 C C . SER A 1 85 ? 14.425 7.473 -4.125 1.00 87.06 85 SER A C 1
ATOM 661 O O . SER A 1 85 ? 15.441 7.030 -3.589 1.00 87.06 85 SER A O 1
ATOM 663 N N . TYR A 1 86 ? 13.423 6.673 -4.507 1.00 91.31 86 TYR A N 1
ATOM 664 C CA . TYR A 1 86 ? 13.440 5.224 -4.258 1.00 91.31 86 TYR A CA 1
ATOM 665 C C . TYR A 1 86 ? 14.571 4.522 -5.022 1.00 91.31 86 TYR A C 1
ATOM 667 O O . TYR A 1 86 ? 15.241 3.637 -4.490 1.00 91.31 86 TYR A O 1
ATOM 675 N N . PHE A 1 87 ? 14.797 4.958 -6.264 1.00 92.38 87 PHE A N 1
ATOM 676 C CA . PHE A 1 87 ? 15.974 4.604 -7.051 1.00 92.38 87 PHE A CA 1
ATOM 677 C C . PHE A 1 87 ? 17.010 5.729 -6.934 1.00 92.38 87 PHE A C 1
ATOM 679 O O . PHE A 1 87 ? 16.687 6.869 -7.291 1.00 92.38 87 PHE A O 1
ATOM 686 N N . PRO A 1 88 ? 18.236 5.464 -6.454 1.00 89.81 88 PRO A N 1
ATOM 687 C CA . PRO A 1 88 ? 19.265 6.495 -6.329 1.00 89.81 88 PRO A CA 1
ATOM 688 C C . PRO A 1 88 ? 19.594 7.164 -7.674 1.00 89.81 88 PRO A C 1
ATOM 690 O O . PRO A 1 88 ? 19.972 6.502 -8.630 1.00 89.81 88 PRO A O 1
ATOM 693 N N . LEU A 1 89 ? 19.484 8.497 -7.750 1.00 88.50 89 LEU A N 1
ATOM 694 C CA . LEU A 1 89 ? 19.557 9.261 -9.013 1.00 88.50 89 LEU A CA 1
ATOM 695 C C . LEU A 1 89 ? 20.939 9.266 -9.699 1.00 88.50 89 LEU A C 1
ATOM 697 O O . LEU A 1 89 ? 21.053 9.720 -10.836 1.00 88.50 89 LEU A O 1
ATOM 701 N N . GLY A 1 90 ? 21.988 8.821 -9.004 1.00 86.06 90 GLY A N 1
ATOM 702 C CA . GLY A 1 90 ? 23.370 8.817 -9.493 1.00 86.06 90 GLY A CA 1
ATOM 703 C C . GLY A 1 90 ? 23.985 7.428 -9.653 1.00 86.06 90 GLY A C 1
ATOM 704 O O . GLY A 1 90 ? 25.150 7.341 -10.033 1.00 86.06 90 GLY A O 1
ATOM 705 N N . ASP A 1 91 ? 23.237 6.364 -9.351 1.00 90.94 91 ASP A N 1
ATOM 706 C CA . ASP A 1 91 ? 23.734 4.989 -9.391 1.00 90.94 91 ASP A CA 1
ATOM 707 C C . ASP A 1 91 ? 22.622 4.019 -9.824 1.00 90.94 91 ASP A C 1
ATOM 709 O O . ASP A 1 91 ? 21.813 3.560 -9.017 1.00 90.94 91 ASP A O 1
ATOM 713 N N . ASP A 1 92 ? 22.602 3.698 -11.122 1.00 93.75 92 ASP A N 1
ATOM 714 C CA . ASP A 1 92 ? 21.638 2.771 -11.730 1.00 93.75 92 ASP A CA 1
ATOM 715 C C . ASP A 1 92 ? 21.839 1.304 -11.275 1.00 93.75 92 ASP A C 1
ATOM 717 O O . ASP A 1 92 ? 20.969 0.465 -11.542 1.00 93.75 92 ASP A O 1
ATOM 721 N N . ASP A 1 93 ? 22.961 0.985 -10.614 1.00 93.94 93 ASP A N 1
ATOM 722 C CA . ASP A 1 93 ? 23.280 -0.335 -10.053 1.00 93.94 93 ASP A CA 1
ATOM 723 C C . ASP A 1 93 ? 22.992 -0.429 -8.548 1.00 93.94 93 ASP A C 1
ATOM 725 O O . ASP A 1 93 ? 23.041 -1.522 -7.976 1.00 93.94 93 ASP A O 1
ATOM 729 N N . ALA A 1 94 ? 22.642 0.683 -7.896 1.00 92.38 94 ALA A N 1
ATOM 730 C CA . ALA A 1 94 ? 22.282 0.667 -6.490 1.00 92.38 94 ALA A CA 1
ATOM 731 C C . ALA A 1 94 ? 20.990 -0.131 -6.262 1.00 92.38 94 ALA A C 1
ATOM 733 O O . ALA A 1 94 ? 19.962 0.070 -6.919 1.00 92.38 94 ALA A O 1
ATOM 734 N N . ILE A 1 95 ? 21.036 -1.037 -5.285 1.00 88.94 95 ILE A N 1
ATOM 735 C CA . ILE A 1 95 ? 19.870 -1.815 -4.866 1.00 88.94 95 ILE A CA 1
ATOM 736 C C . ILE A 1 95 ? 18.923 -0.872 -4.113 1.00 88.94 95 ILE A C 1
ATOM 738 O O . ILE A 1 95 ? 19.337 -0.288 -3.105 1.00 88.94 95 ILE A O 1
ATOM 742 N N . PRO A 1 96 ? 17.665 -0.707 -4.561 1.00 86.00 96 PRO A N 1
ATOM 743 C CA . PRO A 1 96 ? 16.724 0.160 -3.872 1.00 86.00 96 PRO A CA 1
ATOM 744 C C . PRO A 1 96 ? 16.429 -0.384 -2.472 1.00 86.00 96 PRO A C 1
ATOM 746 O O . PRO A 1 96 ? 16.263 -1.590 -2.264 1.00 86.00 96 PRO A O 1
ATOM 749 N N . VAL A 1 97 ? 16.331 0.516 -1.494 1.00 82.50 97 VAL A N 1
ATOM 750 C CA . VAL A 1 97 ? 16.003 0.137 -0.118 1.00 82.50 97 VAL A CA 1
ATOM 751 C C . VAL A 1 97 ? 14.530 -0.256 -0.063 1.00 82.50 97 VAL A C 1
ATOM 753 O O . VAL A 1 97 ? 13.636 0.594 -0.069 1.00 82.50 97 VAL A O 1
ATOM 756 N N . VAL A 1 98 ? 14.278 -1.563 0.003 1.00 74.31 98 VAL A N 1
ATOM 757 C CA . VAL A 1 98 ? 12.924 -2.116 0.144 1.00 74.31 98 VAL A CA 1
ATOM 758 C C . VAL A 1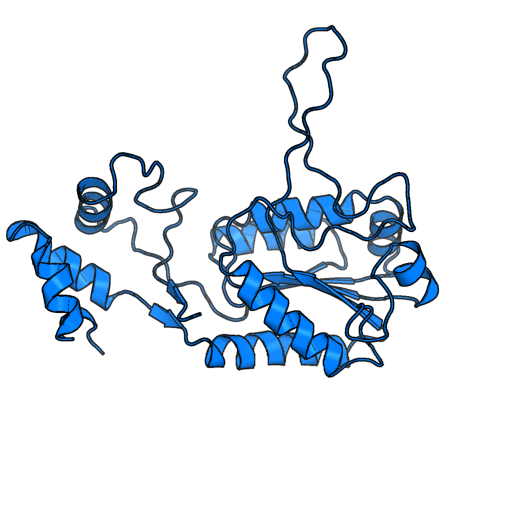 98 ? 12.329 -1.749 1.500 1.00 74.31 98 VAL A C 1
ATOM 760 O O . VAL A 1 98 ? 11.137 -1.479 1.569 1.00 74.31 98 VAL A O 1
ATOM 763 N N . GLN A 1 99 ? 13.150 -1.690 2.555 1.00 71.00 99 GLN A N 1
ATOM 764 C CA . GLN A 1 99 ? 12.705 -1.358 3.906 1.00 71.00 99 GLN A CA 1
ATOM 765 C C . GLN A 1 99 ? 13.841 -0.758 4.756 1.00 71.00 99 GLN A C 1
ATOM 767 O O . GLN A 1 99 ? 14.906 -1.368 4.858 1.00 71.00 99 GLN A O 1
ATOM 772 N N . PRO A 1 100 ? 13.643 0.414 5.382 1.00 65.50 100 PRO A N 1
ATOM 773 C CA . PRO A 1 100 ? 14.610 0.979 6.318 1.00 65.50 100 PRO A CA 1
ATOM 774 C C . PRO A 1 100 ? 14.534 0.300 7.699 1.00 65.50 100 PRO A C 1
ATOM 776 O O . PRO A 1 100 ? 13.457 0.089 8.248 1.00 65.50 100 PRO A O 1
ATOM 779 N N . ASN A 1 101 ? 15.693 0.013 8.304 1.00 59.16 101 ASN A N 1
ATOM 780 C CA . ASN A 1 101 ? 15.810 -0.758 9.557 1.00 59.16 101 ASN A CA 1
ATOM 781 C C . ASN A 1 101 ? 15.190 -0.095 10.806 1.00 59.16 101 ASN A C 1
ATOM 783 O O . ASN A 1 101 ? 15.037 -0.756 11.831 1.00 59.16 101 ASN A O 1
ATOM 787 N N . ASN A 1 102 ? 14.873 1.201 10.747 1.00 61.44 102 ASN A N 1
ATOM 788 C CA . ASN A 1 102 ? 14.494 2.002 11.916 1.00 61.44 102 ASN A CA 1
ATOM 789 C C . ASN A 1 102 ? 12.990 2.316 12.002 1.00 61.44 102 ASN A C 1
ATOM 791 O O . ASN A 1 102 ? 12.586 3.043 12.909 1.00 61.44 102 ASN A O 1
ATOM 795 N N . ILE A 1 103 ? 12.166 1.803 11.081 1.00 62.12 103 ILE A N 1
ATOM 796 C CA . ILE A 1 103 ? 10.719 2.062 11.060 1.00 62.12 103 ILE A CA 1
ATOM 797 C C . ILE A 1 103 ? 9.974 0.816 11.573 1.00 62.12 103 ILE A C 1
ATOM 799 O O . ILE A 1 103 ? 10.240 -0.287 11.087 1.00 62.12 103 ILE A O 1
ATOM 803 N N . PRO A 1 104 ? 9.070 0.945 12.568 1.00 56.38 104 PRO A N 1
ATOM 804 C CA . PRO A 1 104 ? 8.286 -0.176 13.077 1.00 56.38 104 PRO A CA 1
ATOM 805 C C . PRO A 1 104 ? 7.507 -0.888 11.967 1.00 56.38 104 PRO A C 1
ATOM 807 O O . PRO A 1 104 ? 6.812 -0.264 11.169 1.00 56.38 104 PRO A O 1
ATOM 810 N N . LEU A 1 105 ? 7.600 -2.217 11.956 1.00 60.88 105 LEU A N 1
ATOM 811 C CA . LEU A 1 105 ? 6.926 -3.077 10.991 1.00 60.88 105 LEU A CA 1
ATOM 812 C C . LEU A 1 105 ? 5.417 -3.113 11.272 1.00 60.88 105 LEU A C 1
ATOM 814 O O . LEU A 1 105 ? 4.971 -3.789 12.197 1.00 60.88 105 LEU A O 1
ATOM 818 N N . GLY A 1 106 ? 4.645 -2.370 10.480 1.00 70.25 106 GLY A N 1
ATOM 819 C CA . GLY A 1 106 ? 3.188 -2.487 10.411 1.00 70.25 106 GLY A CA 1
ATOM 820 C C . GLY A 1 106 ? 2.748 -3.479 9.329 1.00 70.25 106 GLY A C 1
ATOM 821 O O . GLY A 1 106 ? 3.395 -4.502 9.086 1.00 70.25 106 GLY A O 1
ATOM 822 N N . SER A 1 107 ? 1.680 -3.133 8.610 1.00 74.50 107 SER A N 1
ATOM 823 C CA . SER A 1 107 ? 1.157 -3.925 7.488 1.00 74.50 107 SER A CA 1
ATOM 824 C C . SER A 1 107 ? 2.150 -4.120 6.331 1.00 74.50 107 SER A C 1
ATOM 826 O O . SER A 1 107 ? 2.041 -5.084 5.571 1.00 74.50 107 SER A O 1
ATOM 828 N N . GLU A 1 108 ? 3.176 -3.269 6.231 1.00 81.12 108 GLU A N 1
ATOM 829 C CA . GLU A 1 108 ? 4.240 -3.349 5.222 1.00 81.12 108 GLU A CA 1
ATOM 830 C C . GLU A 1 108 ? 5.000 -4.684 5.267 1.00 81.12 108 GLU A C 1
ATOM 832 O O . GLU A 1 108 ? 5.350 -5.236 4.221 1.00 81.12 108 GLU A O 1
ATOM 837 N N . ALA A 1 109 ? 5.218 -5.253 6.460 1.00 83.44 109 ALA A N 1
ATOM 838 C CA . ALA A 1 109 ? 5.870 -6.557 6.602 1.00 83.44 109 ALA A CA 1
ATOM 839 C C . ALA A 1 109 ? 5.005 -7.689 6.032 1.00 83.44 109 ALA A C 1
ATOM 841 O O . ALA A 1 109 ? 5.507 -8.587 5.348 1.00 83.44 109 ALA A O 1
ATOM 842 N N . PHE A 1 110 ? 3.692 -7.625 6.269 1.00 89.00 110 PHE A N 1
ATOM 843 C CA . PHE A 1 110 ? 2.738 -8.571 5.703 1.00 89.00 110 PHE A CA 1
ATOM 844 C C . PHE A 1 110 ? 2.700 -8.471 4.169 1.00 89.00 110 PHE A C 1
ATOM 846 O O . PHE A 1 110 ? 2.833 -9.493 3.488 1.00 89.00 110 PHE A O 1
ATOM 853 N N . VAL A 1 111 ? 2.598 -7.255 3.620 1.00 91.75 111 VAL A N 1
ATOM 854 C CA . VAL A 1 111 ? 2.615 -7.019 2.165 1.00 91.75 111 VAL A CA 1
ATOM 855 C C . VAL A 1 111 ? 3.928 -7.510 1.546 1.00 91.75 111 VAL A C 1
ATOM 857 O O . VAL A 1 111 ? 3.906 -8.217 0.539 1.00 91.75 111 VAL A O 1
ATOM 860 N N . SER A 1 112 ? 5.070 -7.233 2.177 1.00 90.81 112 SER A N 1
ATOM 861 C CA . SER A 1 112 ? 6.389 -7.695 1.716 1.00 90.81 112 SER A CA 1
ATOM 862 C C . SER A 1 112 ? 6.491 -9.223 1.673 1.00 90.81 112 SER A C 1
ATOM 864 O O . SER A 1 112 ? 7.024 -9.797 0.717 1.00 90.81 112 SER A O 1
ATOM 866 N N . ASN A 1 113 ? 5.930 -9.913 2.670 1.00 91.38 113 ASN A N 1
ATOM 867 C CA . ASN A 1 113 ? 5.862 -11.374 2.672 1.00 91.38 113 ASN A CA 1
ATOM 868 C C . ASN A 1 113 ? 4.944 -11.912 1.558 1.00 91.38 113 ASN A C 1
ATOM 870 O O . ASN A 1 113 ? 5.291 -12.892 0.894 1.00 91.38 113 ASN A O 1
ATOM 874 N N . LEU A 1 114 ? 3.796 -11.272 1.308 1.00 94.12 114 LEU A N 1
ATOM 875 C CA . LEU A 1 114 ? 2.916 -11.629 0.189 1.00 94.12 114 LEU A CA 1
ATOM 876 C C . LEU A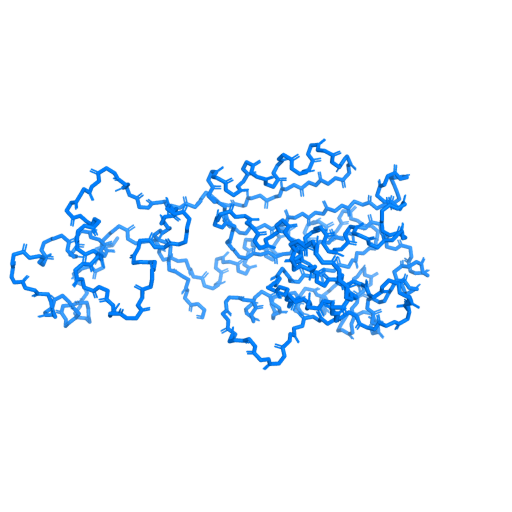 1 114 ? 3.642 -11.480 -1.158 1.00 94.12 114 LEU A C 1
ATOM 878 O O . LEU A 1 114 ? 3.631 -12.414 -1.962 1.00 94.12 114 LEU A O 1
ATOM 882 N N . ILE A 1 115 ? 4.327 -10.354 -1.378 1.00 94.62 115 ILE A N 1
ATOM 883 C CA . ILE A 1 115 ? 5.135 -10.110 -2.582 1.00 94.62 115 ILE A CA 1
ATOM 884 C C . ILE A 1 115 ? 6.208 -11.189 -2.730 1.00 94.62 115 ILE A C 1
ATOM 886 O O . ILE A 1 115 ? 6.308 -11.812 -3.782 1.00 94.62 115 ILE A O 1
ATOM 890 N N . THR A 1 116 ? 6.940 -11.497 -1.656 1.00 93.69 116 THR A N 1
ATOM 891 C CA . THR A 1 116 ? 7.966 -12.552 -1.646 1.00 93.69 116 THR A CA 1
ATOM 892 C C . THR A 1 116 ? 7.411 -13.896 -2.133 1.00 93.69 116 THR A C 1
ATOM 894 O O . THR A 1 116 ? 8.047 -14.600 -2.923 1.00 93.69 116 THR A O 1
ATOM 897 N N . GLN A 1 117 ? 6.209 -14.273 -1.688 1.00 94.75 117 GLN A N 1
ATOM 898 C CA . GLN A 1 117 ? 5.554 -15.502 -2.138 1.00 94.75 117 GLN A CA 1
ATOM 899 C C . GLN A 1 117 ? 5.159 -15.442 -3.619 1.00 94.75 117 GLN A C 1
ATOM 901 O O . GLN A 1 117 ? 5.333 -16.436 -4.327 1.00 94.75 117 GLN A O 1
ATOM 906 N N . LEU A 1 118 ? 4.666 -14.297 -4.099 1.00 95.69 118 LEU A N 1
ATOM 907 C CA . LEU A 1 118 ? 4.307 -14.089 -5.504 1.00 95.69 118 LEU A CA 1
ATOM 908 C C . LEU A 1 118 ? 5.535 -14.141 -6.423 1.00 95.69 118 LEU A C 1
ATOM 910 O O . LEU A 1 118 ? 5.491 -14.839 -7.437 1.00 95.69 118 LEU A O 1
ATOM 914 N N . CYS A 1 119 ? 6.646 -13.505 -6.041 1.00 94.38 119 CYS A N 1
ATOM 915 C CA . CYS A 1 119 ? 7.907 -13.553 -6.785 1.00 94.38 119 CYS A CA 1
ATOM 916 C C . CYS A 1 119 ? 8.413 -14.993 -6.933 1.00 94.38 119 CYS A C 1
ATOM 918 O O . CYS A 1 119 ? 8.757 -15.437 -8.027 1.00 94.38 119 CYS A O 1
ATOM 920 N N . ARG A 1 120 ? 8.380 -15.775 -5.844 1.00 94.12 120 ARG A N 1
ATOM 921 C CA . ARG A 1 120 ? 8.807 -17.185 -5.854 1.00 94.12 120 ARG A CA 1
ATOM 922 C C . ARG A 1 120 ? 7.952 -18.079 -6.744 1.00 94.12 120 ARG A C 1
ATOM 924 O O . ARG A 1 120 ? 8.463 -19.111 -7.184 1.00 94.12 120 ARG A O 1
ATOM 931 N N . ARG A 1 121 ? 6.674 -17.742 -6.936 1.00 94.94 121 ARG A N 1
ATOM 932 C CA . ARG A 1 121 ? 5.736 -18.478 -7.798 1.00 94.94 121 ARG A CA 1
ATOM 933 C C . ARG A 1 121 ? 5.895 -18.093 -9.270 1.00 94.94 121 ARG A C 1
ATOM 935 O O . ARG A 1 121 ? 5.751 -18.964 -10.115 1.00 94.94 121 ARG A O 1
ATOM 942 N N . ASN A 1 122 ? 6.271 -16.846 -9.551 1.00 95.25 122 ASN A N 1
ATOM 943 C CA . ASN A 1 122 ? 6.349 -16.265 -10.896 1.00 95.25 122 ASN A CA 1
ATOM 944 C C . ASN A 1 122 ? 7.796 -15.917 -11.308 1.00 95.25 122 ASN A C 1
ATOM 946 O O . ASN A 1 122 ? 8.081 -14.826 -11.806 1.00 95.25 122 ASN A O 1
ATOM 950 N N . ARG A 1 123 ? 8.744 -16.832 -11.060 1.00 93.06 123 ARG A N 1
ATOM 951 C CA . ARG A 1 123 ? 10.199 -16.587 -11.210 1.00 93.06 123 ARG A CA 1
ATOM 952 C C . ARG A 1 123 ? 10.630 -16.248 -12.633 1.00 93.06 123 ARG A C 1
ATOM 954 O O . ARG A 1 123 ? 11.674 -15.646 -12.838 1.00 93.06 123 ARG A O 1
ATOM 961 N N . ASP A 1 124 ? 9.857 -16.694 -13.608 1.00 91.44 124 ASP A N 1
ATOM 962 C CA . ASP A 1 124 ? 10.070 -16.480 -15.032 1.00 91.44 124 ASP A CA 1
ATOM 963 C C . ASP A 1 124 ? 9.556 -15.123 -15.516 1.00 91.44 124 ASP A C 1
ATOM 965 O O . ASP A 1 124 ? 9.853 -14.761 -16.647 1.00 91.44 124 ASP A O 1
ATOM 969 N N . LYS A 1 125 ? 8.827 -14.363 -14.690 1.00 94.81 125 LYS A N 1
ATOM 970 C CA . LYS A 1 125 ? 8.275 -13.048 -15.051 1.00 94.81 125 LYS A CA 1
ATOM 971 C C . LYS A 1 125 ? 8.673 -11.919 -14.107 1.00 94.81 125 LYS A C 1
ATOM 973 O O . LYS A 1 125 ? 8.721 -10.772 -14.544 1.00 94.81 125 LYS A O 1
ATOM 978 N N . VAL A 1 126 ? 8.956 -12.219 -12.841 1.00 96.06 126 VAL A N 1
ATOM 979 C CA . VAL A 1 126 ? 9.211 -11.199 -11.817 1.00 96.06 126 VAL A CA 1
ATOM 980 C C . VAL A 1 126 ? 10.709 -11.000 -11.585 1.00 96.06 126 VAL A C 1
ATOM 982 O O . VAL A 1 126 ? 11.432 -11.953 -11.286 1.00 96.06 126 VAL A O 1
ATOM 985 N N . ILE A 1 127 ? 11.156 -9.746 -11.677 1.00 94.88 127 ILE A N 1
ATOM 986 C CA . ILE A 1 127 ? 12.494 -9.314 -11.267 1.00 94.88 127 ILE A CA 1
ATOM 987 C C . ILE A 1 127 ? 12.497 -9.122 -9.756 1.00 94.88 127 ILE A C 1
ATOM 989 O O . ILE A 1 127 ? 11.931 -8.156 -9.242 1.00 94.88 127 ILE A O 1
ATOM 993 N N . SER A 1 128 ? 13.109 -10.063 -9.046 1.00 91.31 128 SER A N 1
ATOM 994 C CA . SER A 1 128 ? 13.398 -9.930 -7.620 1.00 91.31 128 SER A CA 1
ATOM 995 C C . SER A 1 128 ? 14.465 -10.945 -7.194 1.00 91.31 128 SER A C 1
ATOM 997 O O . SER A 1 128 ? 14.638 -11.978 -7.865 1.00 91.31 128 SER A O 1
ATOM 999 N N . PRO A 1 129 ? 15.128 -10.727 -6.044 1.00 87.50 129 PRO A N 1
ATOM 1000 C CA . PRO A 1 129 ? 16.083 -11.686 -5.491 1.00 87.50 129 PRO A CA 1
ATOM 1001 C C . PRO A 1 129 ? 15.477 -13.087 -5.291 1.00 87.50 129 PRO A C 1
ATOM 1003 O O . PRO A 1 129 ? 16.139 -14.106 -5.492 1.00 87.50 129 PRO A O 1
ATOM 1006 N N . GLU A 1 130 ? 14.193 -13.162 -4.941 1.00 86.31 130 GLU A N 1
ATOM 1007 C CA . GLU A 1 130 ? 13.455 -14.405 -4.696 1.00 86.31 130 GLU A CA 1
ATOM 1008 C C . GLU A 1 130 ? 12.785 -14.989 -5.946 1.00 86.31 130 GLU A C 1
ATOM 1010 O O . GLU A 1 130 ? 12.417 -16.170 -5.943 1.00 86.31 130 GLU A O 1
ATOM 1015 N N . GLY A 1 131 ? 12.603 -14.173 -6.985 1.00 83.75 131 GLY A N 1
ATOM 1016 C CA . GLY A 1 131 ? 12.075 -14.565 -8.285 1.00 83.75 131 GLY A CA 1
ATOM 1017 C C . GLY A 1 131 ? 13.175 -15.130 -9.176 1.00 83.75 131 GLY A C 1
ATOM 1018 O O . GLY A 1 131 ? 13.535 -16.309 -9.086 1.00 83.75 131 GLY A O 1
ATOM 1019 N N . ASN A 1 132 ? 13.713 -14.276 -10.041 1.00 86.38 132 ASN A N 1
ATOM 1020 C CA . ASN A 1 132 ? 14.755 -14.624 -11.004 1.00 86.38 132 ASN A CA 1
ATOM 1021 C C . ASN A 1 132 ? 16.195 -14.468 -10.474 1.00 86.38 132 ASN A C 1
ATOM 1023 O O . ASN A 1 132 ? 17.133 -14.704 -11.233 1.00 86.38 132 ASN A O 1
ATOM 1027 N N . ARG A 1 133 ? 16.376 -14.133 -9.186 1.00 88.94 133 ARG A N 1
ATOM 1028 C CA . ARG A 1 133 ? 17.681 -13.908 -8.529 1.00 88.94 133 ARG A CA 1
ATOM 1029 C C . ARG A 1 133 ? 18.430 -12.665 -9.018 1.00 88.94 133 ARG A C 1
ATOM 1031 O O . ARG A 1 133 ? 19.656 -12.635 -8.942 1.00 88.94 133 ARG A O 1
ATOM 1038 N N . LEU A 1 134 ? 17.703 -11.663 -9.508 1.00 91.88 134 LEU A N 1
ATOM 1039 C CA . LEU A 1 134 ? 18.247 -10.342 -9.816 1.00 91.88 134 LEU A CA 1
ATOM 1040 C C . LEU A 1 134 ? 17.678 -9.304 -8.855 1.00 91.88 134 LEU A C 1
ATOM 1042 O O . LEU A 1 134 ? 16.473 -9.274 -8.600 1.00 91.88 134 LEU A O 1
ATOM 1046 N N . ASP A 1 135 ? 18.539 -8.417 -8.369 1.00 93.56 135 ASP A N 1
ATOM 1047 C CA . ASP A 1 135 ? 18.102 -7.226 -7.652 1.00 93.56 135 ASP A CA 1
ATOM 1048 C C . ASP A 1 135 ? 17.394 -6.266 -8.621 1.00 93.56 135 ASP A C 1
ATOM 1050 O O . ASP A 1 135 ? 17.849 -6.103 -9.758 1.00 93.56 135 ASP A O 1
ATOM 1054 N N . PRO A 1 136 ? 16.297 -5.606 -8.220 1.00 94.06 136 PRO A N 1
ATOM 1055 C CA . PRO A 1 136 ? 15.525 -4.732 -9.099 1.00 94.06 136 PRO A CA 1
ATOM 1056 C C . PRO A 1 136 ? 16.189 -3.351 -9.263 1.00 94.06 136 PRO A C 1
ATOM 1058 O O . PRO A 1 136 ? 15.552 -2.330 -9.042 1.00 94.06 136 PRO A O 1
ATOM 1061 N N . THR A 1 137 ? 17.470 -3.305 -9.633 1.00 96.25 137 THR A N 1
ATOM 1062 C CA . THR A 1 137 ? 18.205 -2.069 -9.961 1.00 96.25 137 THR A CA 1
ATOM 1063 C C . THR A 1 137 ? 17.746 -1.516 -11.311 1.00 96.25 137 THR A C 1
ATOM 1065 O O . THR A 1 137 ? 17.244 -2.267 -12.151 1.00 96.25 137 THR A O 1
ATOM 1068 N N . ILE A 1 138 ? 17.948 -0.224 -11.583 1.00 97.12 138 ILE A N 1
ATOM 1069 C CA . ILE A 1 138 ? 17.547 0.377 -12.868 1.00 97.12 138 ILE A CA 1
ATOM 1070 C C . ILE A 1 138 ? 18.203 -0.345 -14.053 1.00 97.12 138 ILE A C 1
ATOM 1072 O O . ILE A 1 138 ? 17.537 -0.614 -15.061 1.00 97.12 138 ILE A O 1
ATOM 1076 N N . ASN A 1 139 ? 19.481 -0.713 -13.930 1.00 96.81 139 ASN A N 1
ATOM 1077 C CA . ASN A 1 139 ? 20.186 -1.477 -14.955 1.00 96.81 139 ASN A CA 1
ATOM 1078 C C . ASN A 1 139 ? 19.564 -2.859 -15.189 1.00 96.81 139 ASN A C 1
ATOM 1080 O O . ASN A 1 139 ? 19.355 -3.235 -16.346 1.00 96.81 139 ASN A O 1
ATOM 1084 N N . ASN A 1 140 ? 19.196 -3.583 -14.129 1.00 97.06 140 ASN A N 1
ATOM 1085 C CA . ASN A 1 140 ? 18.552 -4.891 -14.257 1.00 97.06 140 ASN A CA 1
ATOM 1086 C C . ASN A 1 140 ? 17.137 -4.778 -14.837 1.00 97.06 140 ASN A C 1
ATOM 1088 O O . ASN A 1 140 ? 16.793 -5.543 -15.738 1.00 97.06 140 ASN A O 1
ATOM 1092 N N . LEU A 1 141 ? 16.341 -3.788 -14.412 1.00 97.25 141 LEU A N 1
ATOM 1093 C CA . LEU A 1 141 ? 15.021 -3.522 -15.000 1.00 97.25 141 LEU A CA 1
ATOM 1094 C C . LEU A 1 141 ? 15.133 -3.251 -16.512 1.00 97.25 141 LEU A C 1
ATOM 1096 O O . LEU A 1 141 ? 14.331 -3.761 -17.299 1.00 97.25 141 LEU A O 1
ATOM 1100 N N . ARG A 1 142 ? 16.164 -2.501 -16.929 1.00 97.00 142 ARG A N 1
ATOM 1101 C CA . ARG A 1 142 ? 16.449 -2.199 -18.340 1.00 97.00 142 ARG A CA 1
ATOM 1102 C C . ARG A 1 142 ? 16.872 -3.444 -19.118 1.00 97.00 142 ARG A C 1
ATOM 1104 O O . ARG A 1 142 ? 16.340 -3.698 -20.198 1.00 97.00 142 ARG A O 1
ATOM 1111 N N . ALA A 1 143 ? 17.838 -4.197 -18.592 1.00 96.69 143 ALA A N 1
ATOM 1112 C CA . ALA A 1 143 ? 18.390 -5.388 -19.235 1.00 96.69 143 ALA A CA 1
ATOM 1113 C C . ALA A 1 143 ? 17.315 -6.462 -19.453 1.00 96.69 143 ALA A C 1
ATOM 1115 O O . ALA A 1 143 ? 17.235 -7.064 -20.526 1.00 96.69 143 ALA A O 1
ATOM 1116 N N . GLU A 1 144 ? 16.439 -6.626 -18.465 1.00 96.25 144 GLU A N 1
ATOM 1117 C CA . GLU A 1 144 ? 15.355 -7.604 -18.480 1.00 96.25 144 GLU A CA 1
ATOM 1118 C C . GLU A 1 144 ? 14.094 -7.125 -19.200 1.00 96.25 144 GLU A C 1
ATOM 1120 O O . GLU A 1 144 ? 13.137 -7.892 -19.321 1.00 96.25 144 GLU A O 1
ATOM 1125 N N . ARG A 1 145 ? 14.106 -5.887 -19.715 1.00 96.12 145 ARG A N 1
ATOM 1126 C CA . ARG A 1 145 ? 12.990 -5.255 -20.432 1.00 96.12 145 ARG A CA 1
ATOM 1127 C C . ARG A 1 145 ? 11.688 -5.315 -19.634 1.00 96.12 145 ARG A C 1
ATOM 1129 O O . ARG A 1 145 ? 10.658 -5.732 -20.159 1.00 96.12 145 ARG A O 1
ATOM 1136 N N . VAL A 1 146 ? 11.757 -4.919 -18.364 1.00 97.44 146 VAL A N 1
ATOM 1137 C CA . VAL A 1 146 ? 10.566 -4.760 -17.523 1.00 97.44 146 VAL A CA 1
ATOM 1138 C C . VAL A 1 146 ? 9.601 -3.802 -18.206 1.00 97.44 146 VAL A C 1
ATOM 1140 O O . VAL A 1 146 ? 9.997 -2.704 -18.591 1.00 97.44 146 VAL A O 1
ATOM 1143 N N . ASP A 1 147 ? 8.354 -4.235 -18.358 1.00 97.62 147 ASP A N 1
ATOM 1144 C CA . ASP A 1 147 ? 7.280 -3.461 -18.979 1.00 97.62 147 ASP A CA 1
ATOM 1145 C C . ASP A 1 147 ? 6.240 -2.986 -17.962 1.00 97.62 147 ASP A C 1
ATOM 1147 O O . ASP A 1 147 ? 5.387 -2.171 -18.299 1.00 97.62 147 ASP A O 1
ATOM 1151 N N . SER A 1 148 ? 6.302 -3.458 -16.713 1.00 98.12 148 SER A N 1
ATOM 1152 C CA . SER A 1 148 ? 5.330 -3.071 -15.690 1.00 98.12 148 SER A CA 1
ATOM 1153 C C . SER A 1 148 ? 5.941 -3.013 -14.291 1.00 98.12 148 SER A C 1
ATOM 1155 O O . SER A 1 148 ? 6.644 -3.929 -13.858 1.00 98.12 148 SER A O 1
ATOM 1157 N N . LEU A 1 149 ? 5.633 -1.948 -13.551 1.00 98.25 149 LEU A N 1
ATOM 1158 C CA . LEU A 1 149 ? 5.938 -1.815 -12.127 1.00 98.25 149 LEU A CA 1
ATOM 1159 C C . LEU A 1 149 ? 4.640 -1.962 -11.331 1.00 98.25 149 LEU A C 1
ATOM 1161 O O . LEU A 1 149 ? 3.674 -1.250 -11.595 1.00 98.25 149 LEU A O 1
ATOM 1165 N N . ILE A 1 150 ? 4.607 -2.866 -10.354 1.00 98.38 150 ILE A N 1
ATOM 1166 C CA . ILE A 1 150 ? 3.439 -3.103 -9.500 1.00 98.38 150 ILE A CA 1
ATOM 1167 C C . ILE A 1 150 ? 3.757 -2.616 -8.086 1.00 98.38 150 ILE A C 1
ATOM 1169 O O . ILE A 1 150 ? 4.622 -3.168 -7.414 1.00 98.38 150 ILE A O 1
ATOM 1173 N N . LEU A 1 151 ? 3.053 -1.587 -7.628 1.00 97.69 151 LEU A N 1
ATOM 1174 C CA . LEU A 1 151 ? 3.213 -0.982 -6.307 1.00 97.69 151 LEU A CA 1
ATOM 1175 C C . LEU A 1 151 ? 2.058 -1.439 -5.423 1.00 97.69 151 LEU A C 1
ATOM 1177 O O . LEU A 1 151 ? 0.901 -1.269 -5.804 1.00 97.69 151 LEU A O 1
ATOM 1181 N N . VAL A 1 152 ? 2.354 -2.039 -4.274 1.00 97.25 152 VAL A N 1
ATOM 1182 C CA . VAL A 1 152 ? 1.353 -2.755 -3.473 1.00 97.25 152 VAL A CA 1
ATOM 1183 C C . VAL A 1 152 ? 1.213 -2.137 -2.089 1.00 97.25 152 VAL A C 1
ATOM 1185 O O . VAL A 1 152 ? 2.203 -1.986 -1.379 1.00 97.25 152 VAL A O 1
ATOM 1188 N N . ASP A 1 153 ? -0.021 -1.844 -1.689 1.00 94.25 153 ASP A N 1
ATOM 1189 C CA . ASP A 1 153 ? -0.371 -1.388 -0.339 1.00 94.25 153 ASP A CA 1
ATOM 1190 C C . ASP A 1 153 ? -1.598 -2.165 0.175 1.00 94.25 153 ASP A C 1
ATOM 1192 O O . ASP A 1 153 ? -2.454 -2.576 -0.609 1.00 94.25 153 ASP A O 1
ATOM 1196 N N . ASP A 1 154 ? -1.746 -2.376 1.478 1.00 93.38 154 ASP A N 1
ATOM 1197 C CA . ASP A 1 154 ? -2.946 -3.030 2.015 1.00 93.38 154 ASP A CA 1
ATOM 1198 C C . ASP A 1 154 ? -4.118 -2.048 2.154 1.00 93.38 154 ASP A C 1
ATOM 1200 O O . ASP A 1 154 ? -5.263 -2.393 1.840 1.00 93.38 154 ASP A O 1
ATOM 1204 N N . LEU A 1 155 ? -3.834 -0.805 2.548 1.00 93.19 155 LEU A N 1
ATOM 1205 C CA . LEU A 1 155 ? -4.840 0.233 2.734 1.00 93.19 155 LEU A CA 1
ATOM 1206 C C . LEU A 1 155 ? -4.339 1.623 2.325 1.00 93.19 155 LEU A C 1
ATOM 1208 O O . LEU A 1 155 ? -3.495 2.229 2.984 1.00 93.19 155 LEU A O 1
ATOM 1212 N N . ILE A 1 156 ? -4.997 2.216 1.330 1.00 93.94 156 ILE A N 1
ATOM 1213 C CA . ILE A 1 156 ? -4.835 3.631 0.985 1.00 93.94 156 ILE A CA 1
ATOM 1214 C C . ILE A 1 156 ? -5.823 4.471 1.811 1.00 93.94 156 ILE A C 1
ATOM 1216 O O . ILE A 1 156 ? -6.986 4.663 1.444 1.00 93.94 156 ILE A O 1
ATOM 1220 N N . GLY A 1 157 ? -5.344 4.997 2.942 1.00 91.00 157 GLY A N 1
ATOM 1221 C CA . GLY A 1 157 ? -6.066 5.953 3.790 1.00 91.00 157 GLY A CA 1
ATOM 1222 C C . GLY A 1 157 ? -6.175 7.337 3.138 1.00 91.00 157 GLY A C 1
ATOM 1223 O O . GLY A 1 157 ? -6.980 7.544 2.235 1.00 91.00 157 GLY A O 1
ATOM 1224 N N . SER A 1 158 ? -5.359 8.300 3.580 1.00 90.38 158 SER A N 1
ATOM 1225 C CA . SER A 1 158 ? -5.278 9.641 2.967 1.00 90.38 158 SER A CA 1
ATOM 1226 C C . SER A 1 158 ? -4.677 9.628 1.555 1.00 90.38 158 SER A C 1
ATOM 1228 O O . SER A 1 158 ? -4.960 10.526 0.766 1.00 90.38 158 SER A O 1
ATOM 1230 N N . GLY A 1 159 ? -3.854 8.617 1.259 1.00 92.50 159 GLY A N 1
ATOM 1231 C CA . GLY A 1 159 ? -3.104 8.460 0.015 1.00 92.50 159 GLY A CA 1
ATOM 1232 C C . GLY A 1 159 ? -1.759 9.188 -0.030 1.00 92.50 159 GLY A C 1
ATOM 1233 O O . GLY A 1 159 ? -1.051 9.030 -1.017 1.00 92.50 159 GLY A O 1
ATOM 1234 N N . ASN A 1 160 ? -1.374 9.941 1.008 1.00 91.12 160 ASN A N 1
ATOM 1235 C CA . ASN A 1 160 ? -0.114 10.699 1.007 1.00 91.12 160 ASN A CA 1
ATOM 1236 C C . ASN A 1 160 ? 1.106 9.782 0.858 1.00 91.12 160 ASN A C 1
ATOM 1238 O O . ASN A 1 160 ? 1.849 9.943 -0.101 1.00 91.12 160 ASN A O 1
ATOM 1242 N N . ARG A 1 161 ? 1.232 8.756 1.715 1.00 90.94 161 ARG A N 1
ATOM 1243 C CA . ARG A 1 161 ? 2.329 7.773 1.656 1.00 90.94 161 ARG A CA 1
ATOM 1244 C C . ARG A 1 161 ? 2.450 7.134 0.274 1.00 90.94 161 ARG A C 1
ATOM 1246 O O . ARG A 1 161 ? 3.521 7.099 -0.315 1.00 90.94 161 ARG A O 1
ATOM 1253 N N . THR A 1 162 ? 1.332 6.654 -0.267 1.00 94.75 162 THR A N 1
ATOM 1254 C CA . THR A 1 162 ? 1.292 6.035 -1.594 1.00 94.75 162 THR A CA 1
ATOM 1255 C C . THR A 1 162 ? 1.718 7.026 -2.675 1.00 94.75 162 THR A C 1
ATOM 1257 O O . THR A 1 162 ? 2.524 6.678 -3.528 1.00 94.75 162 THR A O 1
ATOM 1260 N N . LYS A 1 163 ? 1.228 8.269 -2.628 1.00 95.56 163 LYS A N 1
ATOM 1261 C CA . LYS A 1 163 ? 1.599 9.314 -3.585 1.00 95.56 163 LYS A CA 1
ATOM 1262 C C . LYS A 1 163 ? 3.094 9.638 -3.516 1.00 95.56 163 LYS A C 1
ATOM 1264 O O . LYS A 1 163 ? 3.744 9.624 -4.554 1.00 95.56 163 LYS A O 1
ATOM 1269 N N . GLU A 1 164 ? 3.621 9.896 -2.324 1.00 93.69 164 GLU A N 1
ATOM 1270 C CA . GLU A 1 164 ? 5.039 10.196 -2.087 1.00 93.69 164 GLU A CA 1
ATOM 1271 C C . GLU A 1 164 ? 5.934 9.055 -2.591 1.00 93.69 164 GLU A C 1
ATOM 1273 O O . GLU A 1 164 ? 6.917 9.299 -3.286 1.00 93.69 164 GLU A O 1
ATOM 1278 N N . PHE A 1 165 ? 5.540 7.804 -2.336 1.00 94.56 165 PHE A N 1
ATOM 1279 C CA . PHE A 1 165 ? 6.243 6.618 -2.826 1.00 94.56 165 PHE A CA 1
ATOM 1280 C C . PHE A 1 165 ? 6.244 6.493 -4.355 1.00 94.56 165 PHE A C 1
ATOM 1282 O O . PHE A 1 165 ? 7.274 6.210 -4.963 1.00 94.56 165 PHE A O 1
ATOM 1289 N N . ILE A 1 166 ? 5.104 6.722 -5.011 1.00 95.75 166 ILE A N 1
ATOM 1290 C CA . ILE A 1 166 ? 5.058 6.697 -6.478 1.00 95.75 166 ILE A CA 1
ATOM 1291 C C . ILE A 1 166 ? 5.894 7.850 -7.054 1.00 95.75 166 ILE A C 1
ATOM 1293 O O . ILE A 1 166 ? 6.598 7.674 -8.050 1.00 95.75 166 ILE A O 1
ATOM 1297 N N . GLU A 1 167 ? 5.834 9.032 -6.435 1.00 94.81 167 GLU A N 1
ATOM 1298 C CA . GLU A 1 167 ? 6.604 10.199 -6.861 1.00 94.81 167 GLU A CA 1
ATOM 1299 C C . GLU A 1 167 ? 8.111 9.966 -6.723 1.00 94.81 167 GLU A C 1
ATOM 1301 O O . GLU A 1 167 ? 8.842 10.314 -7.649 1.00 94.81 167 GLU A O 1
ATOM 1306 N N . SER A 1 168 ? 8.582 9.305 -5.663 1.00 94.06 168 SER A N 1
ATOM 1307 C CA . SER A 1 168 ? 10.005 8.981 -5.504 1.00 94.06 168 SER A CA 1
ATOM 1308 C C . SER A 1 168 ? 10.518 7.963 -6.523 1.00 94.06 168 SER A C 1
ATOM 1310 O O . SER A 1 168 ? 11.669 8.042 -6.944 1.00 94.06 168 SER A O 1
ATOM 1312 N N . ILE A 1 169 ? 9.675 7.031 -6.976 1.00 95.19 169 ILE A N 1
ATOM 1313 C CA . ILE A 1 169 ? 9.994 6.149 -8.109 1.00 95.19 169 ILE A CA 1
ATOM 1314 C C . ILE A 1 169 ? 10.041 6.956 -9.414 1.00 95.19 169 ILE A C 1
ATOM 1316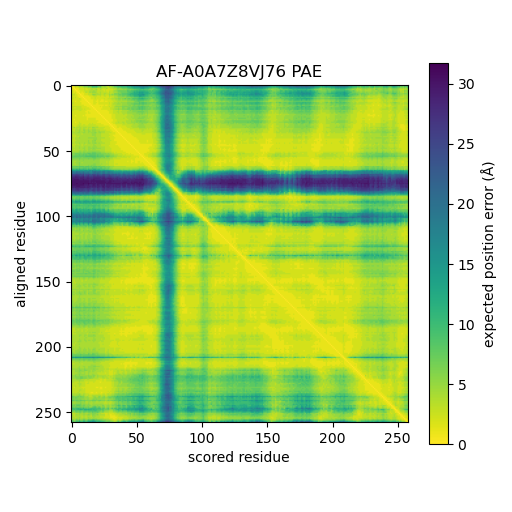 O O . ILE A 1 169 ? 10.965 6.812 -10.218 1.00 95.19 169 ILE A O 1
ATOM 1320 N N . TYR A 1 170 ? 9.046 7.819 -9.630 1.00 94.69 170 TYR A N 1
ATOM 1321 C CA . TYR A 1 170 ? 8.902 8.610 -10.852 1.00 94.69 170 TYR A CA 1
ATOM 1322 C C . TYR A 1 170 ? 9.988 9.686 -11.020 1.00 94.69 170 TYR A C 1
ATOM 1324 O O . TYR A 1 170 ? 10.290 10.077 -12.148 1.00 94.69 170 TYR A O 1
ATOM 1332 N N . GLN A 1 171 ? 10.596 10.165 -9.933 1.00 91.38 171 GLN A N 1
ATOM 1333 C CA . GLN A 1 171 ? 11.689 11.141 -9.983 1.00 91.38 171 GLN A CA 1
ATOM 1334 C C . GLN A 1 171 ? 12.922 10.626 -10.738 1.00 91.38 171 GLN A C 1
ATOM 1336 O O . GLN A 1 171 ? 13.648 11.432 -11.326 1.00 91.38 171 GLN A O 1
ATOM 1341 N N . HIS A 1 172 ? 13.130 9.307 -10.801 1.00 94.75 172 HIS A N 1
ATOM 1342 C CA . HIS A 1 172 ? 14.250 8.734 -11.535 1.00 94.75 172 HIS A CA 1
ATOM 1343 C C . HIS A 1 172 ? 14.130 9.006 -13.054 1.00 94.75 172 HIS A C 1
ATOM 1345 O O . HIS A 1 172 ? 13.157 8.560 -13.678 1.00 94.75 172 HIS A O 1
ATOM 1351 N N . PRO A 1 173 ? 15.110 9.674 -13.707 1.00 95.12 173 PRO A N 1
ATOM 1352 C CA . PRO A 1 173 ? 15.011 10.090 -15.111 1.00 95.12 173 PRO A CA 1
ATOM 1353 C C . PRO A 1 173 ? 14.697 8.944 -16.076 1.00 95.12 173 PRO A C 1
ATOM 1355 O O . PRO A 1 173 ? 13.901 9.110 -17.002 1.00 95.12 173 PRO A O 1
ATOM 1358 N N . THR A 1 174 ? 15.281 7.767 -15.831 1.00 96.12 174 THR A N 1
ATOM 1359 C CA . THR A 1 174 ? 15.033 6.564 -16.634 1.00 96.12 174 THR A CA 1
ATOM 1360 C C . THR A 1 174 ? 13.574 6.106 -16.530 1.00 96.12 174 THR A C 1
ATOM 1362 O O . THR A 1 174 ? 12.936 5.887 -17.558 1.00 96.12 174 THR A O 1
ATOM 1365 N N . ILE A 1 175 ? 13.013 6.030 -15.318 1.00 96.75 175 ILE A N 1
ATOM 1366 C CA . ILE A 1 175 ? 11.622 5.603 -15.100 1.00 96.75 175 ILE A CA 1
ATOM 1367 C C . ILE A 1 175 ? 10.659 6.615 -15.722 1.00 96.75 175 ILE A C 1
ATOM 1369 O O . ILE A 1 175 ? 9.749 6.241 -16.461 1.00 96.75 175 ILE A O 1
ATOM 1373 N N . LYS A 1 176 ? 10.911 7.910 -15.508 1.00 95.69 176 LYS A N 1
ATOM 1374 C CA . LYS A 1 176 ? 10.156 9.005 -16.127 1.00 95.69 176 LYS A CA 1
ATOM 1375 C C . LYS A 1 176 ? 10.149 8.922 -17.653 1.00 95.69 176 LYS A C 1
ATOM 1377 O O . LYS A 1 176 ? 9.100 9.079 -18.287 1.00 95.69 176 LYS A O 1
ATOM 1382 N N . SER A 1 177 ? 11.309 8.669 -18.257 1.00 96.62 177 SER A N 1
ATOM 1383 C CA . SER A 1 177 ? 11.437 8.491 -19.704 1.00 96.62 177 SER A CA 1
ATOM 1384 C C . SER A 1 177 ? 10.667 7.264 -20.192 1.00 96.62 177 SER A C 1
ATOM 1386 O O . SER A 1 177 ? 9.952 7.361 -21.187 1.00 96.62 177 SER A O 1
ATOM 1388 N N . TRP A 1 178 ? 10.747 6.135 -19.486 1.00 97.44 178 TRP A N 1
ATOM 1389 C CA . TRP A 1 178 ? 10.021 4.924 -19.862 1.00 97.44 178 TRP A CA 1
ATOM 1390 C C . TRP A 1 178 ? 8.508 5.085 -19.763 1.00 97.44 178 TRP A C 1
ATOM 1392 O O . TRP A 1 178 ? 7.802 4.684 -20.687 1.00 97.44 178 TRP A O 1
ATOM 1402 N N . LEU A 1 179 ? 8.008 5.709 -18.695 1.00 96.94 179 LEU A N 1
ATOM 1403 C CA . LEU A 1 179 ? 6.575 5.925 -18.505 1.00 96.94 179 LEU A CA 1
ATOM 1404 C C . LEU A 1 179 ? 6.016 6.864 -19.583 1.00 96.94 179 LEU A C 1
ATOM 1406 O O . LEU A 1 179 ? 5.044 6.540 -20.261 1.00 96.94 179 LEU A O 1
ATOM 1410 N N . SER A 1 180 ? 6.681 8.002 -19.812 1.00 95.31 180 SER A N 1
ATOM 1411 C CA . SER A 1 180 ? 6.272 8.969 -20.846 1.00 95.31 180 SER A CA 1
ATOM 1412 C C . SER A 1 180 ? 6.385 8.413 -22.271 1.00 95.31 180 SER A C 1
ATOM 1414 O O . SER A 1 180 ? 5.538 8.711 -23.116 1.00 95.31 180 SER A O 1
ATOM 1416 N N . GLY A 1 181 ? 7.387 7.567 -22.526 1.00 96.00 181 GLY A N 1
ATOM 1417 C CA . GLY A 1 181 ? 7.580 6.838 -23.780 1.00 96.00 181 GLY A CA 1
ATOM 1418 C C . GLY A 1 181 ? 6.666 5.621 -23.956 1.00 96.00 181 GLY A C 1
ATOM 1419 O O . GLY A 1 181 ? 6.715 4.990 -25.010 1.00 96.00 181 GLY A O 1
ATOM 1420 N N . LYS A 1 182 ? 5.822 5.300 -22.962 1.00 95.25 182 LYS A N 1
ATOM 1421 C CA . LYS A 1 182 ? 4.943 4.117 -22.932 1.00 95.25 182 LYS A CA 1
ATOM 1422 C C . LYS A 1 182 ? 5.689 2.782 -23.031 1.00 95.25 182 LYS A C 1
ATOM 1424 O O . LYS A 1 182 ? 5.169 1.814 -23.578 1.00 95.25 182 LYS A O 1
ATOM 1429 N N . HIS A 1 183 ? 6.918 2.747 -22.530 1.00 96.38 183 HIS A N 1
ATOM 1430 C CA . HIS A 1 183 ? 7.718 1.529 -22.419 1.00 96.38 183 HIS A CA 1
ATOM 1431 C C . HIS A 1 183 ? 7.396 0.736 -21.157 1.00 96.38 183 HIS A C 1
ATOM 1433 O O . HIS A 1 183 ? 7.622 -0.469 -21.145 1.00 96.38 183 HIS A O 1
ATOM 1439 N N . ILE A 1 184 ? 6.876 1.410 -20.127 1.00 97.62 184 ILE A N 1
ATOM 1440 C CA . ILE A 1 184 ? 6.376 0.769 -18.915 1.00 97.62 184 ILE A CA 1
ATOM 1441 C C . ILE A 1 184 ? 4.959 1.225 -18.577 1.00 97.62 184 ILE A C 1
ATOM 1443 O O . ILE A 1 184 ? 4.533 2.319 -18.968 1.00 97.62 184 ILE A O 1
ATOM 1447 N N . GLU A 1 185 ? 4.275 0.409 -17.785 1.00 98.12 185 GLU A N 1
ATOM 1448 C CA . GLU A 1 185 ? 3.075 0.767 -17.036 1.00 98.12 185 GLU A CA 1
ATOM 1449 C C . GLU A 1 185 ? 3.350 0.755 -15.526 1.00 98.12 185 GLU A C 1
ATOM 1451 O O . GLU A 1 185 ? 4.176 -0.015 -15.033 1.00 98.12 185 GLU A O 1
ATOM 1456 N N . ILE A 1 186 ? 2.661 1.613 -14.774 1.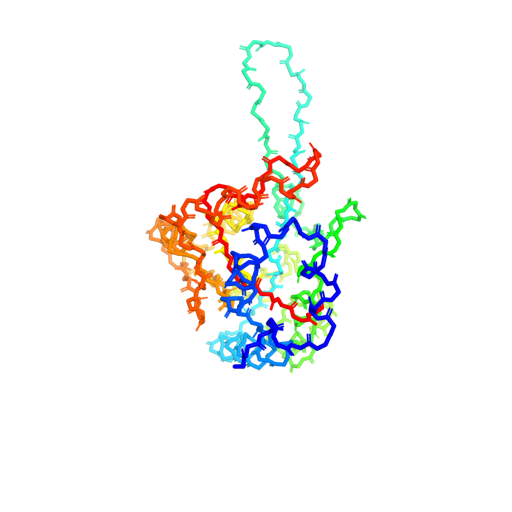00 98.44 186 ILE A N 1
ATOM 1457 C CA . ILE A 1 186 ? 2.674 1.586 -13.305 1.00 98.44 186 ILE A CA 1
ATOM 1458 C C . ILE A 1 186 ? 1.296 1.152 -12.813 1.00 98.44 186 ILE A C 1
ATOM 1460 O O . ILE A 1 186 ? 0.298 1.844 -13.012 1.00 98.44 186 ILE A O 1
ATOM 1464 N N . HIS A 1 187 ? 1.233 0.016 -12.130 1.00 98.62 187 HIS A N 1
ATOM 1465 C CA . HIS A 1 187 ? 0.028 -0.471 -11.473 1.00 98.62 187 HIS A CA 1
ATOM 1466 C C . HIS A 1 187 ? 0.129 -0.217 -9.974 1.00 98.62 187 HIS A C 1
ATOM 1468 O O . HIS A 1 187 ? 0.954 -0.820 -9.295 1.00 98.62 187 HIS A O 1
ATOM 1474 N N . ILE A 1 188 ? -0.733 0.643 -9.443 1.00 98.56 188 ILE A N 1
ATOM 1475 C CA . ILE A 1 188 ? -0.879 0.832 -8.001 1.00 98.56 188 ILE A CA 1
ATOM 1476 C C . ILE A 1 188 ? -2.016 -0.061 -7.542 1.00 98.56 188 ILE A C 1
ATOM 1478 O O . ILE A 1 188 ? -3.152 0.123 -7.967 1.00 98.56 188 ILE A O 1
ATOM 1482 N N . VAL A 1 189 ? -1.723 -1.048 -6.709 1.00 98.56 189 VAL A N 1
ATOM 1483 C CA . VAL A 1 189 ? -2.689 -2.046 -6.262 1.00 98.56 189 VAL A CA 1
ATOM 1484 C C . VAL A 1 189 ? -2.869 -1.914 -4.766 1.00 98.56 189 VAL A C 1
ATOM 1486 O O . VAL A 1 189 ? -1.909 -2.031 -4.007 1.00 98.56 189 VAL A O 1
ATOM 1489 N N . SER A 1 190 ? -4.112 -1.713 -4.338 1.00 97.44 190 SER A N 1
ATOM 1490 C CA . SER A 1 190 ? -4.438 -1.780 -2.927 1.00 97.44 190 SER A CA 1
ATOM 1491 C C . SER A 1 190 ? -5.667 -2.609 -2.635 1.00 97.44 190 SER A C 1
ATOM 1493 O O . SER A 1 190 ? -6.664 -2.580 -3.363 1.00 97.44 190 SER A O 1
ATOM 1495 N N . TYR A 1 191 ? -5.593 -3.360 -1.538 1.00 97.12 191 TYR A N 1
ATOM 1496 C CA . TYR A 1 191 ? -6.720 -4.153 -1.083 1.00 97.12 191 TYR A CA 1
ATOM 1497 C C . TYR A 1 191 ? -7.912 -3.257 -0.720 1.00 97.12 191 TYR A C 1
ATOM 1499 O O . TYR A 1 191 ? -9.040 -3.573 -1.104 1.00 97.12 191 TYR A O 1
ATOM 1507 N N . MET A 1 192 ? -7.676 -2.115 -0.066 1.00 96.00 192 MET A N 1
ATOM 1508 C CA . MET A 1 192 ? -8.708 -1.120 0.226 1.00 96.00 192 MET A CA 1
ATOM 1509 C C . MET A 1 192 ? -8.236 0.313 -0.002 1.00 96.00 192 MET A C 1
ATOM 1511 O O . MET A 1 192 ? -7.082 0.643 0.235 1.00 96.00 192 MET A O 1
ATOM 1515 N N . ALA A 1 193 ? -9.158 1.202 -0.366 1.00 95.50 193 ALA A N 1
ATOM 1516 C CA . ALA A 1 193 ? -8.910 2.641 -0.361 1.00 95.50 193 ALA A CA 1
ATOM 1517 C C . ALA A 1 193 ? -10.106 3.408 0.205 1.00 95.50 193 ALA A C 1
ATOM 1519 O O . ALA A 1 193 ? -11.260 2.992 0.051 1.00 95.50 193 ALA A O 1
ATOM 1520 N N . SER A 1 194 ? -9.829 4.521 0.885 1.00 93.50 194 SER A N 1
ATOM 1521 C CA . SER A 1 194 ? -10.855 5.519 1.192 1.00 93.50 194 SER A CA 1
ATOM 1522 C C . SER A 1 194 ? -11.142 6.382 -0.038 1.00 93.50 194 SER A C 1
ATOM 1524 O O . SER A 1 194 ? -10.265 6.561 -0.882 1.00 93.50 194 SER A O 1
ATOM 1526 N N . ASP A 1 195 ? -12.317 7.012 -0.098 1.00 92.50 195 ASP A N 1
ATOM 1527 C CA . ASP A 1 195 ? -12.672 7.913 -1.204 1.00 92.50 195 ASP A CA 1
ATOM 1528 C C . ASP A 1 195 ? -11.655 9.054 -1.383 1.00 92.50 195 ASP A C 1
ATOM 1530 O O . ASP A 1 195 ? -11.407 9.509 -2.500 1.00 92.50 195 ASP A O 1
ATOM 1534 N N . LYS A 1 196 ? -11.074 9.549 -0.281 1.00 92.62 196 LYS A N 1
ATOM 1535 C CA . LYS A 1 196 ? -10.067 10.619 -0.304 1.00 92.62 196 LYS A CA 1
ATOM 1536 C C . LYS A 1 196 ? -8.766 10.128 -0.938 1.00 92.62 196 LYS A C 1
ATOM 1538 O O . LYS A 1 196 ? -8.253 10.781 -1.845 1.00 92.62 196 LYS A O 1
ATOM 1543 N N . GLY A 1 197 ? -8.272 8.978 -0.483 1.00 94.31 197 GLY A N 1
ATOM 1544 C CA . GLY A 1 197 ? -7.055 8.360 -1.001 1.00 94.31 197 GLY A CA 1
ATOM 1545 C C . GLY A 1 197 ? -7.196 7.918 -2.455 1.00 94.31 197 GLY A C 1
ATOM 1546 O O . GLY A 1 197 ? -6.346 8.241 -3.281 1.00 94.31 197 GLY A O 1
ATOM 1547 N N . GLU A 1 198 ? -8.309 7.270 -2.800 1.00 96.56 198 GLU A N 1
ATOM 1548 C CA . GLU A 1 198 ? -8.607 6.838 -4.167 1.00 96.56 198 GLU A CA 1
ATOM 1549 C C . GLU A 1 198 ? -8.631 8.024 -5.135 1.00 96.56 198 GLU A C 1
ATOM 1551 O O . GLU A 1 198 ? -7.986 7.974 -6.182 1.00 96.56 198 GLU A O 1
ATOM 1556 N N . LYS A 1 199 ? -9.294 9.132 -4.773 1.00 96.50 199 LYS A N 1
ATOM 1557 C CA . LYS A 1 199 ? -9.306 10.356 -5.592 1.00 96.50 199 LYS A CA 1
ATOM 1558 C C . LYS A 1 199 ? -7.915 10.953 -5.767 1.00 96.50 199 LYS A C 1
ATOM 1560 O O . LYS A 1 199 ? -7.590 11.407 -6.864 1.00 96.50 199 LYS A O 1
ATOM 1565 N N . LEU A 1 200 ? -7.105 10.977 -4.707 1.00 96.69 200 LEU A N 1
ATOM 1566 C CA . LEU A 1 200 ? -5.749 11.520 -4.762 1.00 96.69 200 LEU A CA 1
ATOM 1567 C C . LEU A 1 200 ? -4.878 10.732 -5.748 1.00 96.69 200 LEU A C 1
ATOM 1569 O O . LEU A 1 200 ? -4.237 11.332 -6.610 1.00 96.69 200 LEU A O 1
ATOM 1573 N N . ILE A 1 201 ? -4.891 9.402 -5.646 1.00 97.75 201 ILE A N 1
ATOM 1574 C CA . ILE A 1 201 ? -4.065 8.535 -6.492 1.00 97.75 201 ILE A CA 1
ATOM 1575 C C . ILE A 1 201 ? -4.625 8.429 -7.914 1.00 97.75 201 ILE A C 1
ATOM 1577 O O . ILE A 1 201 ? -3.854 8.441 -8.871 1.00 97.75 201 ILE A O 1
ATOM 1581 N N . SER A 1 202 ? -5.948 8.427 -8.086 1.00 97.31 202 SER A N 1
ATOM 1582 C CA . SER A 1 202 ? -6.568 8.475 -9.419 1.00 97.31 202 SER A CA 1
ATOM 1583 C C . SER A 1 202 ? -6.180 9.751 -10.162 1.00 97.31 202 SER A C 1
ATOM 1585 O O . SER A 1 202 ? -5.761 9.685 -11.312 1.00 97.31 202 SER A O 1
ATOM 1587 N N . LYS A 1 203 ? -6.194 10.907 -9.481 1.00 97.31 203 LYS A N 1
ATOM 1588 C CA . LYS A 1 203 ? -5.732 12.175 -10.064 1.00 97.31 203 LYS A CA 1
ATOM 1589 C C . LYS A 1 203 ? -4.262 12.114 -10.490 1.00 97.31 203 LYS A C 1
ATOM 1591 O O . LYS A 1 203 ? -3.899 12.685 -11.516 1.00 97.31 203 LYS A O 1
ATOM 1596 N N . TRP A 1 204 ? -3.416 11.441 -9.708 1.00 96.75 204 TRP A N 1
ATOM 1597 C CA . TRP A 1 204 ? -2.022 11.209 -10.086 1.00 96.75 204 TRP A CA 1
ATOM 1598 C C . TRP A 1 204 ? -1.934 10.340 -11.354 1.00 96.75 204 TRP A C 1
ATOM 1600 O O . TRP A 1 204 ? -1.219 10.695 -12.289 1.00 96.75 204 TRP A O 1
ATOM 1610 N N . CYS A 1 205 ? -2.729 9.268 -11.444 1.00 96.81 205 CYS A N 1
ATOM 1611 C CA . CYS A 1 205 ? -2.785 8.407 -12.631 1.00 96.81 205 CYS A CA 1
ATOM 1612 C C . CYS A 1 205 ? -3.286 9.150 -13.883 1.00 96.81 205 CYS A C 1
ATOM 1614 O O . CYS A 1 205 ? -2.741 8.964 -14.969 1.00 96.81 205 CYS A O 1
ATOM 1616 N N . ASP A 1 206 ? -4.268 10.044 -13.734 1.00 95.31 206 ASP A N 1
ATOM 1617 C CA . ASP A 1 206 ? -4.775 10.883 -14.828 1.00 95.31 206 ASP A CA 1
ATOM 1618 C C . ASP A 1 206 ? -3.696 11.832 -15.376 1.00 95.31 206 ASP A C 1
ATOM 1620 O O . ASP A 1 206 ? -3.637 12.105 -16.581 1.00 95.31 206 ASP A O 1
ATOM 1624 N N . GLN A 1 207 ? -2.828 12.337 -14.492 1.00 94.75 207 GLN A N 1
ATOM 1625 C CA . GLN A 1 207 ? -1.708 13.202 -14.857 1.00 94.75 207 GLN A CA 1
ATOM 1626 C C . GLN A 1 207 ? -0.606 12.428 -15.598 1.00 94.75 207 GLN A C 1
ATOM 1628 O O . GLN A 1 207 ? -0.056 12.937 -16.579 1.00 94.75 207 GLN A O 1
ATOM 1633 N N . TYR A 1 208 ? -0.301 11.204 -15.163 1.00 92.88 208 TYR A N 1
ATOM 1634 C CA . TYR A 1 208 ? 0.758 10.367 -15.728 1.00 92.88 208 TYR A CA 1
ATOM 1635 C C . TYR A 1 208 ? 0.173 9.161 -16.464 1.00 92.88 208 TYR A C 1
ATOM 1637 O O . TYR A 1 208 ? 0.073 8.056 -15.926 1.00 92.88 208 TYR A O 1
ATOM 1645 N N . ARG A 1 209 ? -0.186 9.398 -17.736 1.00 81.88 209 ARG A N 1
ATOM 1646 C CA . ARG A 1 209 ? -0.694 8.377 -18.670 1.00 81.88 209 ARG A CA 1
ATOM 1647 C C . ARG A 1 209 ? 0.207 7.132 -18.631 1.00 81.88 209 ARG A C 1
ATOM 1649 O O . ARG A 1 209 ? 1.421 7.288 -18.580 1.00 81.88 209 ARG A O 1
ATOM 1656 N N . ASN A 1 210 ? -0.394 5.940 -18.686 1.00 94.56 210 ASN A N 1
ATOM 1657 C CA . ASN A 1 210 ? 0.220 4.624 -18.411 1.00 94.56 210 ASN A CA 1
ATOM 1658 C C . ASN A 1 210 ? 0.377 4.269 -16.920 1.00 94.56 210 ASN A C 1
ATOM 1660 O O . ASN A 1 210 ? 1.134 3.369 -16.566 1.00 94.56 210 ASN A O 1
ATOM 1664 N N . SER A 1 211 ? -0.396 4.918 -16.052 1.00 97.50 211 SER A N 1
ATOM 1665 C CA . SER A 1 211 ? -0.534 4.513 -14.654 1.00 97.50 211 SER A CA 1
ATOM 1666 C C . SER A 1 211 ? -1.978 4.138 -14.350 1.00 97.50 211 SER A C 1
ATOM 1668 O O . SER A 1 211 ? -2.899 4.779 -14.853 1.00 97.50 211 SER A O 1
ATOM 1670 N N . THR A 1 212 ? -2.190 3.095 -13.548 1.00 98.12 212 THR A N 1
ATOM 1671 C CA . THR A 1 212 ? -3.529 2.595 -13.206 1.00 98.12 212 THR A CA 1
ATOM 1672 C C . THR A 1 212 ? -3.621 2.270 -11.724 1.00 98.12 212 THR A C 1
ATOM 1674 O O . THR A 1 212 ? -2.787 1.534 -11.196 1.00 98.12 212 THR A O 1
ATOM 1677 N N . LEU A 1 213 ? -4.669 2.770 -11.072 1.00 98.50 213 LEU A N 1
ATOM 1678 C CA . LEU A 1 213 ? -5.033 2.405 -9.708 1.00 98.50 213 LEU A CA 1
ATOM 1679 C C . LEU A 1 213 ? -6.023 1.231 -9.711 1.00 98.50 213 LEU A C 1
ATOM 1681 O O . LEU A 1 213 ? -7.051 1.275 -10.383 1.00 98.50 213 LEU A O 1
ATOM 1685 N N . HIS A 1 214 ? -5.736 0.214 -8.903 1.00 98.38 214 HIS A N 1
ATOM 1686 C CA . HIS A 1 214 ? -6.570 -0.961 -8.668 1.00 98.38 214 HIS A CA 1
ATOM 1687 C C . HIS A 1 214 ? -6.968 -1.008 -7.192 1.00 98.38 214 HIS A C 1
ATOM 1689 O O . HIS A 1 214 ? -6.153 -1.364 -6.341 1.00 98.38 214 HIS A O 1
ATOM 1695 N N . VAL A 1 215 ? -8.220 -0.660 -6.885 1.00 98.00 215 VAL A N 1
ATOM 1696 C CA . VAL A 1 215 ? -8.794 -0.775 -5.533 1.00 98.00 215 VAL A CA 1
ATOM 1697 C C . VAL A 1 215 ? -9.731 -1.976 -5.491 1.00 98.00 215 VAL A C 1
ATOM 1699 O O . VAL A 1 215 ? -10.731 -2.010 -6.207 1.00 98.00 215 VAL A O 1
ATOM 1702 N N . LEU A 1 216 ? -9.416 -2.968 -4.656 1.00 97.62 216 LEU A N 1
ATOM 1703 C CA . LEU A 1 216 ? -10.136 -4.249 -4.667 1.00 97.62 216 LEU A CA 1
ATOM 1704 C C . LEU A 1 216 ? -11.404 -4.233 -3.808 1.00 97.62 216 LEU A C 1
ATOM 1706 O O . LEU A 1 216 ? -12.392 -4.889 -4.142 1.00 97.62 216 LEU A O 1
ATOM 1710 N N . LYS A 1 217 ? -11.400 -3.479 -2.705 1.00 95.12 217 LYS A N 1
ATOM 1711 C CA . LYS A 1 217 ? -12.553 -3.297 -1.818 1.00 95.12 217 LYS A CA 1
ATOM 1712 C C . LYS A 1 217 ? -12.668 -1.843 -1.365 1.00 95.12 217 LYS A C 1
ATOM 1714 O O . LYS A 1 217 ? -11.682 -1.129 -1.215 1.00 95.12 217 LYS A O 1
ATOM 1719 N N . LYS A 1 218 ? -13.896 -1.402 -1.087 1.00 90.62 218 LYS A N 1
ATOM 1720 C CA . LYS A 1 218 ? -14.126 -0.088 -0.469 1.00 90.62 218 LYS A CA 1
ATOM 1721 C C . LYS A 1 218 ? -13.690 -0.106 0.989 1.00 90.62 218 LYS A C 1
ATOM 1723 O O . LYS A 1 218 ? -14.022 -1.048 1.710 1.00 90.62 218 LYS A O 1
ATOM 1728 N N . CYS A 1 219 ? -13.013 0.950 1.433 1.00 91.69 219 CYS A N 1
ATOM 1729 C CA . CYS A 1 219 ? -12.674 1.101 2.839 1.00 91.69 219 CYS A CA 1
ATOM 1730 C C . CYS A 1 219 ? -13.910 1.534 3.654 1.00 91.69 219 CYS A C 1
ATOM 1732 O O . CYS A 1 219 ? -14.504 2.577 3.365 1.00 91.69 219 CYS A O 1
ATOM 1734 N N . PRO A 1 220 ? -14.332 0.765 4.671 1.00 91.44 220 PRO A N 1
ATOM 1735 C CA . PRO A 1 220 ? -15.371 1.200 5.587 1.00 91.44 220 PRO A CA 1
ATOM 1736 C C . PRO A 1 220 ? -14.836 2.318 6.493 1.00 91.44 220 PRO A C 1
ATOM 1738 O O . PRO A 1 220 ? -13.869 2.141 7.236 1.00 91.44 220 PRO A O 1
ATOM 1741 N N . MET A 1 221 ? -15.518 3.459 6.447 1.00 90.00 221 MET A N 1
ATOM 1742 C CA . MET A 1 221 ? -15.190 4.664 7.209 1.00 90.00 221 MET A CA 1
ATOM 1743 C C . MET A 1 221 ? -16.001 4.739 8.508 1.00 90.00 221 MET A C 1
ATOM 1745 O O . MET A 1 221 ? -17.143 4.266 8.555 1.00 90.00 221 MET A O 1
ATOM 1749 N N . LEU A 1 222 ? -15.445 5.363 9.551 1.00 88.12 222 LEU A N 1
ATOM 1750 C CA . LEU A 1 222 ? -16.254 5.825 10.682 1.00 88.12 222 LEU A CA 1
ATOM 1751 C C . LEU A 1 222 ? -17.122 7.013 10.256 1.00 88.12 222 LEU A C 1
ATOM 1753 O O . LEU A 1 222 ? -16.733 7.842 9.432 1.00 88.12 222 LEU A O 1
ATOM 1757 N N . ASN A 1 223 ? -18.321 7.092 10.829 1.00 87.31 223 ASN A N 1
ATOM 1758 C CA . ASN A 1 223 ? -19.235 8.192 10.562 1.00 87.31 223 ASN A CA 1
ATOM 1759 C C . ASN A 1 223 ? -18.815 9.437 11.352 1.00 87.31 223 ASN A C 1
ATOM 1761 O O . ASN A 1 223 ? -19.074 9.530 12.548 1.00 87.31 223 ASN A O 1
ATOM 1765 N N . MET A 1 224 ? -18.246 10.426 10.664 1.00 85.38 224 MET A N 1
ATOM 1766 C CA . MET A 1 224 ? -17.819 11.686 11.283 1.00 85.38 224 MET A CA 1
ATOM 1767 C C . MET A 1 224 ? -18.969 12.582 11.775 1.00 85.38 224 MET A C 1
ATOM 1769 O O . MET A 1 224 ? -18.726 13.584 12.435 1.00 85.38 224 MET A O 1
ATOM 1773 N N . SER A 1 225 ? -20.227 12.252 11.465 1.00 88.69 225 SER A N 1
ATOM 1774 C CA . SER A 1 225 ? -21.389 12.951 12.037 1.00 88.69 225 SER A CA 1
ATOM 1775 C C . SER A 1 225 ? -21.803 12.412 13.413 1.00 88.69 225 SER A C 1
ATOM 1777 O O . SER A 1 225 ? -22.652 13.013 14.067 1.00 88.69 225 SER A O 1
ATOM 1779 N N . ASP A 1 226 ? -21.231 11.290 13.858 1.00 90.56 226 ASP A N 1
ATOM 1780 C CA . ASP A 1 226 ? -21.478 10.718 15.183 1.00 90.56 226 ASP A CA 1
ATOM 1781 C C . ASP A 1 226 ? -20.550 11.377 16.218 1.00 90.56 226 ASP A C 1
ATOM 1783 O O . ASP A 1 226 ? -19.443 10.911 16.499 1.00 90.56 226 ASP A O 1
ATOM 1787 N N . LEU A 1 227 ? -20.991 12.521 16.749 1.00 91.56 227 LEU A N 1
ATOM 1788 C CA . LEU A 1 227 ? -20.206 13.324 17.693 1.00 91.56 227 LEU A CA 1
ATOM 1789 C C . LEU A 1 227 ? -19.932 12.596 19.014 1.00 91.56 227 LEU A C 1
ATOM 1791 O O . LEU A 1 227 ? -18.905 12.861 19.644 1.00 91.56 227 LEU A O 1
ATOM 1795 N N . ASP A 1 228 ? -20.812 11.679 19.421 1.00 93.00 228 ASP A N 1
ATOM 1796 C CA . ASP A 1 228 ? -20.624 10.876 20.630 1.00 93.00 228 ASP A CA 1
ATOM 1797 C C . ASP A 1 228 ? -19.463 9.897 20.438 1.00 93.00 228 ASP A C 1
ATOM 1799 O O . ASP A 1 228 ? -18.611 9.768 21.318 1.00 93.00 228 ASP A O 1
ATOM 1803 N N . LEU A 1 229 ? -19.379 9.257 19.266 1.00 91.38 229 LEU A N 1
ATOM 1804 C CA . LEU A 1 229 ? -18.274 8.367 18.909 1.00 91.38 229 LEU A CA 1
ATOM 1805 C C . LEU A 1 229 ? -16.949 9.129 18.784 1.00 91.38 229 LEU A C 1
ATOM 1807 O O . LEU A 1 229 ? -15.937 8.681 19.319 1.00 91.38 229 LEU A O 1
ATOM 1811 N N . ILE A 1 230 ? -16.945 10.302 18.145 1.00 91.12 230 ILE A N 1
ATOM 1812 C CA . ILE A 1 230 ? -15.744 11.153 18.068 1.00 91.12 230 ILE A CA 1
ATOM 1813 C C . ILE A 1 230 ? -15.279 11.543 19.474 1.00 91.12 230 ILE A C 1
ATOM 1815 O O . ILE A 1 230 ? -14.105 11.377 19.808 1.00 91.12 230 ILE A O 1
ATOM 1819 N N . SER A 1 231 ? -16.204 12.015 20.313 1.00 93.00 231 SER A N 1
ATOM 1820 C CA . SER A 1 231 ? -15.904 12.418 21.690 1.00 93.00 231 SER A CA 1
ATOM 1821 C C . SER A 1 231 ? -15.385 11.249 22.524 1.00 93.00 231 SER A C 1
ATOM 1823 O O . SER A 1 231 ? -14.507 11.439 23.365 1.00 93.00 231 SER A O 1
ATOM 1825 N N . LEU A 1 232 ? -15.901 10.039 22.289 1.00 94.25 232 LEU A N 1
ATOM 1826 C CA . LEU A 1 232 ? -15.399 8.816 22.903 1.00 94.25 232 LEU A CA 1
ATOM 1827 C C . LEU A 1 232 ? -13.933 8.580 22.515 1.00 94.25 232 LEU A C 1
ATOM 1829 O O . LEU A 1 232 ? -13.091 8.452 23.401 1.00 94.25 232 LEU A O 1
ATOM 1833 N N . CYS A 1 233 ? -13.611 8.576 21.218 1.00 92.00 233 CYS A N 1
ATOM 1834 C CA . CYS A 1 233 ? -12.240 8.364 20.749 1.00 92.00 233 CYS A CA 1
ATOM 1835 C C . CYS A 1 233 ? -11.272 9.410 21.317 1.00 92.00 233 CYS A C 1
ATOM 1837 O O . CYS A 1 233 ? -10.190 9.055 21.763 1.00 92.00 233 CYS A O 1
ATOM 1839 N N . GLN A 1 234 ? -11.673 10.683 21.380 1.00 91.62 234 GLN A N 1
ATOM 1840 C CA . GLN A 1 234 ? -10.844 11.752 21.952 1.00 91.62 234 GLN A CA 1
ATOM 1841 C C . GLN A 1 234 ? -10.616 11.590 23.452 1.00 91.62 234 GLN A C 1
ATOM 1843 O O . GLN A 1 234 ? -9.512 11.816 23.933 1.00 91.62 234 GLN A O 1
ATOM 1848 N N . ARG A 1 235 ? -11.661 11.224 24.201 1.00 94.44 235 ARG A N 1
ATOM 1849 C CA . ARG A 1 235 ? -11.603 11.135 25.665 1.00 94.44 235 ARG A CA 1
ATOM 1850 C C . ARG A 1 235 ? -10.750 9.968 26.151 1.00 94.44 235 ARG A C 1
ATOM 1852 O O . ARG A 1 235 ? -10.143 10.077 27.209 1.00 94.44 235 ARG A O 1
ATOM 1859 N N . TYR A 1 236 ? -10.766 8.858 25.416 1.00 93.81 236 TYR A N 1
ATOM 1860 C CA . TYR A 1 236 ? -10.094 7.615 25.802 1.00 93.81 236 TYR A CA 1
ATOM 1861 C C . TYR A 1 236 ? -8.798 7.350 25.025 1.00 93.81 236 TYR A C 1
ATOM 1863 O O . TYR A 1 236 ? -8.184 6.302 25.223 1.00 93.81 236 TYR A O 1
ATOM 1871 N N . ALA A 1 237 ? -8.376 8.265 24.149 1.00 92.12 237 ALA A N 1
ATOM 1872 C CA . ALA A 1 237 ? -7.059 8.199 23.533 1.00 92.12 237 ALA A CA 1
ATOM 1873 C C . ALA A 1 237 ? -5.950 8.422 24.571 1.00 92.12 237 ALA A C 1
ATOM 1875 O O . ALA A 1 237 ? -6.143 9.111 25.574 1.00 92.12 237 ALA A O 1
ATOM 1876 N N . ASP A 1 238 ? -4.778 7.841 24.314 1.00 90.62 238 ASP A N 1
ATOM 1877 C CA . ASP A 1 238 ? -3.577 8.122 25.100 1.00 90.62 238 ASP A CA 1
ATOM 1878 C C . ASP A 1 238 ? -3.220 9.613 24.992 1.00 90.62 238 ASP A C 1
ATOM 1880 O O . ASP A 1 238 ? -3.355 10.210 23.926 1.00 90.62 238 ASP A O 1
ATOM 1884 N N . GLU A 1 239 ? -2.724 10.222 26.069 1.00 87.94 239 GLU A N 1
ATOM 1885 C CA . GLU A 1 239 ? -2.361 11.648 26.080 1.00 87.94 239 GLU A CA 1
ATOM 1886 C C . GLU A 1 239 ? -1.279 12.006 25.045 1.00 87.94 239 GLU A C 1
ATOM 1888 O O . GLU A 1 239 ? -1.151 13.165 24.647 1.00 87.94 239 GLU A O 1
ATOM 1893 N N . LYS A 1 240 ? -0.483 11.023 24.605 1.00 90.44 240 LYS A N 1
ATOM 1894 C CA . LYS A 1 240 ? 0.538 11.190 23.563 1.00 90.44 240 LYS A CA 1
ATOM 1895 C C . LYS A 1 240 ? -0.018 11.030 22.150 1.00 90.44 240 LYS A C 1
ATOM 1897 O O . LYS A 1 240 ? 0.682 11.389 21.200 1.00 90.44 240 LYS A O 1
ATOM 1902 N N . GLU A 1 241 ? -1.225 10.488 21.995 1.00 88.69 241 GLU A N 1
ATOM 1903 C CA . GLU A 1 241 ? -1.860 10.310 20.694 1.00 88.69 241 GLU A CA 1
ATOM 1904 C C . GLU A 1 241 ? -2.289 11.672 20.140 1.00 88.69 241 GLU A C 1
ATOM 1906 O O . GLU A 1 241 ? -3.138 12.370 20.693 1.00 88.69 241 GLU A O 1
ATOM 1911 N N . ARG A 1 242 ? -1.683 12.063 19.019 1.00 86.19 242 ARG A N 1
ATOM 1912 C CA . ARG A 1 242 ? -1.956 13.353 18.370 1.00 86.19 242 ARG A CA 1
ATOM 1913 C C . ARG A 1 242 ? -3.170 13.283 17.451 1.00 86.19 242 ARG A C 1
ATOM 1915 O O . ARG A 1 242 ? -3.733 14.322 17.114 1.00 86.19 242 ARG A O 1
ATOM 1922 N N . LEU A 1 243 ? -3.545 12.082 17.016 1.00 86.81 243 LEU A N 1
ATOM 1923 C CA . LEU A 1 243 ? -4.558 11.829 15.998 1.00 86.81 243 LEU A CA 1
ATOM 1924 C C . LEU A 1 243 ? -5.574 10.788 16.500 1.00 86.81 243 LEU A C 1
ATOM 1926 O O . LEU A 1 243 ? -5.702 9.710 15.919 1.00 86.81 243 LEU A O 1
ATOM 1930 N N . PRO A 1 244 ? -6.357 11.105 17.546 1.00 86.88 244 PRO A N 1
ATOM 1931 C CA . PRO A 1 244 ? -7.281 10.155 18.175 1.00 86.88 244 PRO A CA 1
ATOM 1932 C C . PRO A 1 244 ? -8.411 9.671 17.249 1.00 86.88 244 PRO A C 1
ATOM 1934 O O . PRO A 1 244 ? -9.066 8.673 17.537 1.00 86.88 244 PRO A O 1
ATOM 1937 N N . ILE A 1 245 ? -8.654 10.372 16.136 1.00 86.06 245 ILE A N 1
ATOM 1938 C CA . ILE A 1 245 ? -9.640 10.010 15.102 1.00 86.06 245 ILE A CA 1
ATOM 1939 C C . ILE A 1 245 ? -8.953 9.519 13.817 1.00 86.06 245 ILE A C 1
ATOM 1941 O O . ILE A 1 245 ? -9.563 9.460 12.752 1.00 86.06 245 ILE A O 1
ATOM 1945 N N . GLY A 1 246 ? -7.666 9.187 13.892 1.00 81.06 246 GLY A N 1
ATOM 1946 C CA . GLY A 1 246 ? -6.860 8.800 12.745 1.00 81.06 246 GLY A CA 1
ATOM 1947 C C . GLY A 1 246 ? -6.320 9.978 11.931 1.00 81.06 246 GLY A C 1
ATOM 1948 O O . GLY A 1 246 ? -6.634 11.150 12.145 1.00 81.06 246 GLY A O 1
ATOM 1949 N N . TYR A 1 247 ? -5.449 9.645 10.982 1.00 78.88 247 TYR A N 1
ATOM 1950 C CA . TYR A 1 247 ? -4.694 10.617 10.199 1.00 78.88 247 TYR A CA 1
ATOM 1951 C C . TYR A 1 247 ? -5.549 11.341 9.149 1.00 78.88 247 TYR A C 1
ATOM 1953 O O . TYR A 1 247 ? -6.255 10.720 8.350 1.00 78.88 247 TYR A O 1
ATOM 1961 N N . GLY A 1 248 ? -5.421 12.671 9.102 1.00 70.44 248 GLY A N 1
ATOM 1962 C CA . GLY A 1 248 ? -6.012 13.517 8.062 1.00 70.44 248 GLY A CA 1
ATOM 1963 C C . GLY A 1 248 ? -7.543 13.532 8.046 1.00 70.44 248 GLY A C 1
ATOM 1964 O O . GLY A 1 248 ? -8.112 13.614 6.949 1.00 70.44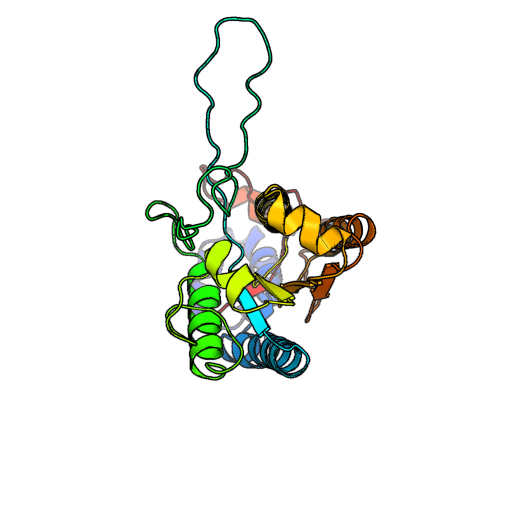 248 GLY A O 1
ATOM 1965 N N . ASP A 1 249 ? -8.164 13.416 9.226 1.00 71.31 249 ASP A N 1
ATOM 1966 C CA . ASP A 1 249 ? -9.617 13.389 9.472 1.00 71.31 249 ASP A CA 1
ATOM 1967 C C . ASP A 1 249 ? -10.362 12.331 8.648 1.00 71.31 249 ASP A C 1
ATOM 1969 O O . ASP A 1 249 ? -11.485 12.532 8.185 1.00 71.31 249 ASP A O 1
ATOM 1973 N N . ASN A 1 250 ? -9.705 11.191 8.427 1.00 76.81 250 ASN A N 1
ATOM 1974 C CA . ASN A 1 250 ? -10.202 10.116 7.579 1.00 76.81 250 ASN A CA 1
ATOM 1975 C C . ASN A 1 250 ? -10.192 8.772 8.334 1.00 76.81 250 ASN A C 1
ATOM 1977 O O . ASN A 1 250 ? -9.447 7.864 7.950 1.00 76.81 250 ASN A O 1
ATOM 1981 N N . PRO A 1 251 ? -10.984 8.636 9.417 1.00 85.38 251 PRO A N 1
ATOM 1982 C CA . PRO A 1 251 ? -10.992 7.436 10.242 1.00 85.38 251 PRO A CA 1
ATOM 1983 C C . PRO A 1 251 ? -11.545 6.229 9.497 1.00 85.38 251 PRO A C 1
ATOM 1985 O O . PRO A 1 251 ? -12.715 6.183 9.103 1.00 85.38 251 PRO A O 1
ATOM 1988 N N . VAL A 1 252 ? -10.719 5.201 9.395 1.00 88.50 252 VAL A N 1
ATOM 1989 C CA . VAL A 1 252 ? -11.126 3.881 8.920 1.00 88.50 252 VAL A CA 1
ATOM 1990 C C . VAL A 1 252 ? -11.599 3.038 10.103 1.00 88.50 252 VAL A C 1
ATOM 1992 O O . VAL A 1 252 ? -11.091 3.178 11.212 1.00 88.50 252 VAL A O 1
ATOM 1995 N N . ARG A 1 253 ? -12.562 2.140 9.878 1.00 90.94 253 ARG A N 1
ATOM 1996 C CA . ARG A 1 253 ? -13.029 1.181 10.902 1.00 90.94 253 ARG A CA 1
ATOM 1997 C C . ARG A 1 253 ? -12.626 -0.258 10.593 1.00 90.94 253 ARG A C 1
ATOM 1999 O O . ARG A 1 253 ? -13.352 -1.193 10.922 1.00 90.94 253 ARG A O 1
ATOM 2006 N N . VAL A 1 254 ? -11.506 -0.431 9.896 1.00 90.69 254 VAL A N 1
ATOM 2007 C CA . VAL A 1 254 ? -10.972 -1.743 9.514 1.00 90.69 254 VAL A CA 1
ATOM 2008 C C . VAL A 1 254 ? -9.976 -2.220 10.557 1.00 90.69 254 VAL A C 1
ATOM 2010 O O . VAL A 1 254 ? -9.138 -1.447 11.011 1.00 90.69 254 VAL A O 1
ATOM 2013 N N . VAL A 1 255 ? -10.038 -3.508 10.877 1.00 89.12 255 VAL A N 1
ATOM 2014 C CA . VAL A 1 255 ? -9.011 -4.212 11.644 1.00 89.12 255 VAL A CA 1
ATOM 2015 C C . VAL A 1 255 ? -8.521 -5.386 10.806 1.00 89.12 255 VAL A C 1
ATOM 2017 O O . VAL A 1 255 ? -9.302 -6.272 10.453 1.00 89.12 255 VAL A O 1
ATOM 2020 N N . PHE A 1 256 ? -7.232 -5.396 10.484 1.00 87.69 256 PHE A N 1
ATOM 2021 C CA . PHE A 1 256 ? -6.590 -6.548 9.860 1.00 87.69 256 PHE A CA 1
ATOM 2022 C C . PHE A 1 256 ? -6.091 -7.516 10.935 1.00 87.69 256 PHE A C 1
ATOM 2024 O O . PHE A 1 256 ? -5.657 -7.092 12.002 1.00 87.69 256 PHE A O 1
ATOM 2031 N N . THR A 1 257 ? -6.172 -8.819 10.670 1.00 84.50 257 THR A N 1
ATOM 2032 C CA . THR A 1 257 ? -5.786 -9.862 11.639 1.00 84.50 257 THR A CA 1
ATOM 2033 C C . THR A 1 257 ? -4.327 -10.316 11.533 1.00 84.50 257 THR A C 1
ATOM 2035 O O . THR A 1 257 ? -4.003 -11.368 12.085 1.00 84.50 257 THR A O 1
ATOM 2038 N N . HIS A 1 258 ? -3.495 -9.631 10.744 1.00 73.38 258 HIS A N 1
ATOM 2039 C CA . HIS A 1 258 ? -2.108 -10.038 10.505 1.00 73.38 258 HIS A CA 1
ATOM 2040 C C . HIS A 1 258 ? -1.178 -9.703 11.672 1.00 73.38 258 HIS A C 1
ATOM 2042 O O . HIS A 1 258 ? -1.483 -8.753 12.426 1.00 73.38 258 HIS A O 1
#

Sequence (258 aa):
MKISAIPSAQCWLGQFLPADRKTAESLLDQLVYITTDDVVNTLGGHINNLIEGCNRVAIFPVRELIQVQEDETEGLEETQLQTESYFPLGDDDAIPVVQPNNIPLGSEAFVSNLITQLCRRNRDKVISPEGNRLDPTINNLRAERVDSLILVDDLIGSGNRTKEFIESIYQHPTIKSWLSGKHIEIHIVSYMASDKGEKLISKWCDQYRNSTLHVLKKCPMLNMSDLDLISLCQRYADEKERLPIGYGDNPVRVVFTH

Nearest PDB structures (foldseek):
  9gzk-assembly1_A  TM=7.374E-01  e=7.708E-01  Listeria monocytogenes
  9gzj-assembly1_A  TM=6.277E-01  e=3.887E-01  Listeria monocytogenes
  6c8s-assembly1_A  TM=3.976E-01  e=1.436E+00  Catharanthus roseus
  1i01-assembly1_A  TM=2.651E-01  e=6.397E+00  Escherichia coli
  4da9-assembly1_D  TM=2.466E-01  e=8.732E+00  Sinorhizobium meliloti 1021

Solvent-accessible surface area (backbone atoms only — not comparable to full-atom values): 14464 Å² total; per-residue (Å²): 128,63,50,48,76,37,77,75,40,46,63,60,49,64,75,45,57,83,89,47,32,66,54,53,38,54,54,48,49,62,48,44,77,42,52,53,66,59,46,50,54,52,47,49,49,53,52,50,56,49,57,70,76,48,79,18,32,37,74,41,58,51,51,87,73,62,71,40,78,73,80,81,72,92,71,96,66,84,86,70,69,40,70,50,51,51,46,52,87,88,39,51,77,47,70,51,78,83,70,70,94,88,60,84,81,56,70,53,53,58,49,42,52,52,49,50,54,51,25,53,72,38,33,91,37,26,49,26,63,65,23,60,61,36,63,70,11,59,51,48,40,58,76,66,54,42,35,34,41,38,38,38,43,68,65,33,50,67,26,59,57,58,48,54,43,53,49,17,45,46,67,25,67,66,52,40,49,30,31,76,69,64,56,27,35,41,37,40,38,23,42,20,27,27,75,62,8,46,51,52,50,46,52,51,24,71,73,43,62,56,36,46,79,44,67,74,36,83,48,58,62,56,67,86,84,42,60,68,55,52,50,49,36,57,71,72,41,58,93,83,57,89,50,54,58,40,65,88,83,53,32,66,33,68,44,73,69,115